Protein AF-A0A9P6EG58-F1 (afdb_monomer)

Secondary structure (DSSP, 8-state):
-----PPPPPSSS-----HHHHHHHHT-HHHHHHHHHHHHHH---S-HHHHHHHHHHHTT-SSPPPP----B-SS-BTTS--TTHHHHHHHHHHIIIII----PPEEEEE--TTSTTSS-EEEE----S-EEHHHHHHHS-HHHHHHHHHHHHHHHHHHTSPPPPP--S-SSBEEEEPTT--TT--TTSGGGEEEE----HHHH-SS--SS-----TTT---SGGGT---S-TTT-----HHHHHHHHHHHHHHHHHHHHHHHH-GGGG-EEEEESS--GGGEEE-TTT--EEEE---TTEEEEEGGGG----HHHHHHHHTT--GGGSTTTTT---SSSS--S---GGGSB-TTS-B--

InterPro domains:
  IPR051678 Aminoglycoside Phosphotransferase Enzymes [PTHR21310] (62-314)

Sequence (360 aa):
MHVENTPGPSIFNQQLFPDRWLEQAQAWHILAEQDILLNQKFHTGANITALAFAASFALTIPQPPTISFLARGGFNQIIRGISRVPQTVATTTFARYVLGIPTPRILAWNADESNPACTPYIIQEFIDSAVDCCKAFCEGNEDERMRILEDLADWHARFLQLPPPISSGFEYGDLEFAPGLLDDANPAKSNCYCIQPIIRPSEACGETYGNGRNCGNGEYLDKEGLHVNDGDAESDALVSLESFKDVAERVRLFSKEAIHTLTNHPVLGLPCLVQEDFAFSNILLDPVTLKIKAFLDLDDVHDLPFVMGINYPEEISIADAQGLPVGSLSIREGDFGRDFPPSAYDDPLRAFDQKGNLRG

pLDDT: mean 76.21, std 19.3, range [28.11, 98.06]

Radius of gyration: 23.34 Å; Cα contacts (8 Å, |Δi|>4): 492; chains: 1; bounding box: 50×61×66 Å

Organism: NCBI:txid179855

Solvent-accessible surface area (backbone atoms only — not comparable to full-atom values): 21162 Å² total; per-residue (Å²): 132,88,77,74,90,68,77,78,71,32,80,85,49,67,60,79,70,58,70,73,52,54,60,56,47,70,70,41,68,76,41,54,57,52,30,52,55,49,37,72,74,65,63,49,73,50,36,49,45,43,46,22,47,51,50,12,58,48,67,73,43,99,56,62,54,88,84,74,90,84,61,65,34,80,85,54,39,83,60,61,69,61,99,45,49,63,35,26,50,30,34,38,44,38,37,31,49,59,66,64,43,53,37,56,53,74,45,41,38,31,68,52,49,86,42,74,24,51,39,31,48,75,44,57,53,80,82,70,86,55,36,53,33,43,59,52,46,45,74,38,55,71,73,54,35,49,50,37,52,53,50,46,51,57,51,50,54,56,37,53,37,71,64,73,78,57,63,49,97,45,88,49,20,32,36,30,62,33,87,86,70,56,68,82,60,62,66,56,39,46,73,51,27,23,41,39,73,70,78,55,68,80,73,71,52,86,67,78,75,89,62,90,72,68,82,54,90,82,77,65,76,65,47,71,86,67,70,54,78,85,82,46,94,86,71,69,70,71,80,43,73,64,58,54,50,52,51,52,51,49,51,53,50,49,53,51,51,51,52,50,46,37,70,77,38,54,75,43,54,37,46,12,47,23,58,73,68,40,43,38,80,36,28,31,17,30,80,85,80,47,41,79,61,28,46,50,77,45,70,53,41,30,37,32,38,37,68,73,43,78,67,66,46,48,64,68,56,52,28,63,76,66,74,44,63,62,72,63,57,52,76,74,70,40,48,78,47,103,49,87,77,60,79,86,84,81,62,79,72,66,49,28,47,102,82,71,45,74,66,129

Structure (mmCIF, N/CA/C/O backbone):
data_AF-A0A9P6EG58-F1
#
_entry.id   AF-A0A9P6EG58-F1
#
loop_
_atom_site.group_PDB
_atom_site.id
_atom_site.type_symbol
_atom_site.label_atom_id
_atom_site.label_alt_id
_atom_site.label_comp_id
_atom_site.label_asym_id
_atom_site.label_entity_id
_atom_site.label_seq_id
_atom_site.pdbx_PDB_ins_code
_atom_site.Cartn_x
_atom_site.Cartn_y
_atom_site.Cartn_z
_atom_site.occupancy
_atom_site.B_iso_or_equiv
_atom_site.auth_seq_id
_atom_site.auth_comp_id
_atom_site.auth_asym_id
_atom_site.auth_atom_id
_atom_site.pdbx_PDB_model_num
ATOM 1 N N . MET A 1 1 ? 20.252 -18.709 -29.869 1.00 35.94 1 MET A N 1
ATOM 2 C CA . MET A 1 1 ? 20.223 -18.679 -28.396 1.00 35.94 1 MET A CA 1
ATOM 3 C C . MET A 1 1 ? 18.951 -19.411 -27.998 1.00 35.94 1 MET A C 1
ATOM 5 O O . MET A 1 1 ? 17.879 -18.931 -28.339 1.00 35.94 1 MET A O 1
ATOM 9 N N . HIS A 1 2 ? 19.054 -20.635 -27.473 1.00 28.11 2 HIS A N 1
ATOM 10 C CA . HIS A 1 2 ? 17.879 -21.344 -26.963 1.00 28.11 2 HIS A CA 1
ATOM 11 C C . HIS A 1 2 ? 17.485 -20.656 -25.657 1.00 28.11 2 HIS A C 1
ATOM 13 O O . HIS A 1 2 ? 18.253 -20.689 -24.702 1.00 28.11 2 HIS A O 1
ATOM 19 N N . VAL A 1 3 ? 16.347 -19.966 -25.658 1.00 35.91 3 VAL A N 1
ATOM 20 C CA . VAL A 1 3 ? 15.744 -19.444 -24.433 1.00 35.91 3 VAL A CA 1
ATOM 21 C C . VAL A 1 3 ? 15.107 -20.655 -23.763 1.00 35.91 3 VAL A C 1
ATOM 23 O O . VAL A 1 3 ? 14.138 -21.208 -24.282 1.00 35.91 3 VAL A O 1
ATOM 26 N N . GLU A 1 4 ? 15.728 -21.160 -22.698 1.00 38.06 4 GLU A N 1
ATOM 27 C CA . GLU A 1 4 ? 15.071 -22.128 -21.823 1.00 38.06 4 GLU A CA 1
ATOM 28 C C . GLU A 1 4 ? 13.763 -21.498 -21.331 1.00 38.06 4 GLU A C 1
ATOM 30 O O . GLU A 1 4 ? 13.746 -20.319 -20.979 1.00 38.06 4 GLU A O 1
ATOM 35 N N . ASN A 1 5 ? 12.665 -22.259 -21.342 1.00 40.28 5 ASN A N 1
ATOM 36 C CA . ASN A 1 5 ? 11.410 -21.846 -20.714 1.00 40.28 5 ASN A CA 1
ATOM 37 C C . ASN A 1 5 ? 11.628 -21.812 -19.196 1.00 40.28 5 ASN A C 1
ATOM 39 O O . ASN A 1 5 ? 11.254 -22.743 -18.485 1.00 40.28 5 ASN A O 1
ATOM 43 N N . THR A 1 6 ? 12.284 -20.767 -18.705 1.00 49.75 6 THR A N 1
ATOM 44 C CA . THR A 1 6 ? 12.308 -20.451 -17.284 1.00 49.75 6 THR A CA 1
ATOM 45 C C . THR A 1 6 ? 10.876 -20.127 -16.866 1.00 49.75 6 THR A C 1
ATOM 47 O O . THR A 1 6 ? 10.244 -19.298 -17.531 1.00 49.75 6 THR A O 1
ATOM 50 N N . PRO A 1 7 ? 10.329 -20.790 -15.829 1.00 54.28 7 PRO A N 1
ATOM 51 C CA . PRO A 1 7 ? 9.036 -20.414 -15.275 1.00 54.28 7 PRO A CA 1
ATOM 52 C C . PRO A 1 7 ? 9.031 -18.914 -14.964 1.00 54.28 7 PRO A C 1
ATOM 54 O O . PRO A 1 7 ? 10.067 -18.339 -14.622 1.00 54.28 7 PRO A O 1
ATOM 57 N N . GLY A 1 8 ? 7.872 -18.281 -15.163 1.00 57.03 8 GLY A N 1
ATOM 58 C CA . GLY A 1 8 ? 7.711 -16.857 -14.891 1.00 57.03 8 GLY A CA 1
ATOM 59 C C . GLY A 1 8 ? 8.094 -16.526 -13.442 1.00 57.03 8 GLY A C 1
ATOM 60 O O . GLY A 1 8 ? 8.039 -17.408 -12.582 1.00 57.03 8 GLY A O 1
ATOM 61 N N . PRO A 1 9 ? 8.498 -15.280 -13.167 1.00 63.28 9 PRO A N 1
ATOM 62 C CA . PRO A 1 9 ? 8.938 -14.888 -11.838 1.00 63.28 9 PRO A CA 1
ATOM 63 C C . PRO A 1 9 ? 7.848 -15.139 -10.793 1.00 63.28 9 PRO A C 1
ATOM 65 O O . PRO A 1 9 ? 6.699 -14.729 -10.974 1.00 63.28 9 PRO A O 1
ATOM 68 N N . SER A 1 10 ? 8.214 -15.795 -9.692 1.00 77.31 10 SER A N 1
ATOM 69 C CA . SER A 1 10 ? 7.327 -15.920 -8.540 1.00 77.31 10 SER A CA 1
ATOM 70 C C . SER A 1 10 ? 7.273 -14.611 -7.761 1.00 77.31 10 SER A C 1
ATOM 72 O O . SER A 1 10 ? 8.288 -13.942 -7.581 1.00 77.31 10 SER A O 1
ATOM 74 N N . ILE A 1 11 ? 6.086 -14.264 -7.267 1.00 80.06 11 ILE A N 1
ATOM 75 C CA . ILE A 1 11 ? 5.886 -13.143 -6.342 1.00 80.06 11 ILE A CA 1
ATOM 76 C C . ILE A 1 11 ? 6.352 -13.478 -4.916 1.00 80.06 11 ILE A C 1
ATOM 78 O O . ILE A 1 11 ? 6.624 -12.567 -4.142 1.00 80.06 11 ILE A O 1
ATOM 82 N N . PHE A 1 12 ? 6.455 -14.764 -4.563 1.00 77.75 12 PHE A N 1
ATOM 83 C CA . PHE A 1 12 ? 6.804 -15.200 -3.205 1.00 77.75 12 PHE A CA 1
ATOM 84 C C . PHE A 1 12 ? 8.306 -15.193 -2.949 1.00 77.75 12 PHE A C 1
ATOM 86 O O . PHE A 1 12 ? 8.735 -15.067 -1.806 1.00 77.75 12 PHE A O 1
ATOM 93 N N . ASN A 1 13 ? 9.100 -15.321 -4.011 1.00 74.19 13 ASN A N 1
ATOM 94 C CA . ASN A 1 13 ? 10.546 -15.365 -3.918 1.00 74.19 13 ASN A CA 1
ATOM 95 C C . ASN A 1 13 ? 11.154 -14.056 -4.406 1.00 74.19 13 ASN A C 1
ATOM 97 O O . ASN A 1 13 ? 10.765 -13.510 -5.440 1.00 74.19 13 ASN A O 1
ATOM 101 N N . GLN A 1 14 ? 12.148 -13.577 -3.659 1.00 77.25 14 GLN A N 1
ATOM 102 C CA . GLN A 1 14 ? 12.964 -12.451 -4.089 1.00 77.25 14 GLN A CA 1
ATOM 103 C C . GLN A 1 14 ? 13.579 -12.767 -5.446 1.00 77.25 14 GLN A C 1
ATOM 105 O O . GLN A 1 14 ? 14.139 -13.849 -5.657 1.00 77.25 14 GLN A O 1
ATOM 110 N N . GLN A 1 15 ? 13.498 -11.816 -6.371 1.00 76.06 15 GLN A N 1
ATOM 111 C CA . GLN A 1 15 ? 14.098 -12.004 -7.681 1.00 76.06 15 GLN A CA 1
ATOM 112 C C . GLN A 1 15 ? 15.606 -11.847 -7.564 1.00 76.06 15 GLN A C 1
ATOM 114 O O . GLN A 1 15 ? 16.150 -10.741 -7.558 1.00 76.06 15 GLN A O 1
ATOM 119 N N . LEU A 1 16 ? 16.283 -12.989 -7.458 1.00 64.75 16 LEU A N 1
ATOM 120 C CA . LEU A 1 16 ? 17.730 -13.061 -7.529 1.00 64.75 16 LEU A CA 1
ATOM 121 C C . LEU A 1 16 ? 18.151 -12.741 -8.957 1.00 64.75 16 LEU A C 1
ATOM 123 O O . LEU A 1 16 ? 17.950 -13.530 -9.879 1.00 64.75 16 LEU A O 1
ATOM 127 N N . PHE A 1 17 ? 18.728 -11.559 -9.123 1.00 67.12 17 PHE A N 1
ATOM 128 C CA . PHE A 1 17 ? 19.369 -11.143 -10.355 1.00 67.12 17 PHE A CA 1
ATOM 129 C C . PHE A 1 17 ? 20.720 -11.858 -10.467 1.00 67.12 17 PHE A C 1
ATOM 131 O O . PHE A 1 17 ? 21.617 -11.547 -9.687 1.00 67.12 17 PHE A O 1
ATOM 138 N N . PRO A 1 18 ? 20.910 -12.821 -11.387 1.00 69.00 18 PRO A N 1
ATOM 139 C CA . PRO A 1 18 ? 22.187 -13.516 -11.482 1.00 69.00 18 PRO A CA 1
ATOM 140 C C . PRO A 1 18 ? 23.279 -12.542 -11.945 1.00 69.00 18 PRO A C 1
ATOM 142 O O . PRO A 1 18 ? 23.049 -11.808 -12.904 1.00 69.00 18 PRO A O 1
ATOM 145 N N . ASP A 1 19 ? 24.482 -12.598 -11.366 1.00 68.31 19 ASP A N 1
ATOM 146 C CA . ASP A 1 19 ? 25.610 -11.704 -11.711 1.00 68.31 19 ASP A CA 1
ATOM 147 C C . ASP A 1 19 ? 25.883 -11.610 -13.222 1.00 68.31 19 ASP A C 1
ATOM 149 O O . ASP A 1 19 ? 26.166 -10.543 -13.762 1.00 68.31 19 ASP A O 1
ATOM 153 N N . ARG A 1 20 ? 25.693 -12.716 -13.953 1.00 71.81 20 ARG A N 1
ATOM 154 C CA . ARG A 1 20 ? 25.816 -12.770 -15.422 1.00 71.81 20 ARG A CA 1
ATOM 155 C C . ARG A 1 20 ? 24.922 -11.769 -16.171 1.00 71.81 20 ARG A C 1
ATOM 157 O O . ARG A 1 20 ? 25.178 -11.466 -17.332 1.00 71.81 20 ARG A O 1
ATOM 164 N N . TRP A 1 21 ? 23.835 -11.300 -15.566 1.00 69.31 21 TRP A N 1
ATOM 165 C CA . TRP A 1 21 ? 22.950 -10.306 -16.173 1.00 69.31 21 TRP A CA 1
ATOM 166 C C . TRP A 1 21 ? 23.464 -8.892 -15.970 1.00 69.31 21 TRP A C 1
ATOM 168 O O . TRP A 1 21 ? 23.256 -8.063 -16.848 1.00 69.31 21 TRP A O 1
ATOM 178 N N . LEU A 1 22 ? 24.209 -8.633 -14.893 1.00 67.38 22 LEU A N 1
ATOM 179 C CA . LEU A 1 22 ? 24.941 -7.382 -14.722 1.00 67.38 22 LEU A CA 1
ATOM 180 C C . LEU A 1 22 ? 25.981 -7.208 -15.836 1.00 67.38 22 LEU A C 1
ATOM 182 O O . LEU A 1 22 ? 26.084 -6.132 -16.417 1.00 67.38 22 LEU A O 1
ATOM 186 N N . GLU A 1 23 ? 26.684 -8.283 -16.203 1.00 75.81 23 GLU A N 1
ATOM 187 C CA . GLU A 1 23 ? 27.631 -8.275 -17.328 1.00 75.81 23 GLU A CA 1
ATOM 188 C C . GLU A 1 23 ? 26.940 -7.947 -18.664 1.00 75.81 23 GLU A C 1
ATOM 190 O O . GLU A 1 23 ? 27.451 -7.164 -19.466 1.00 75.81 23 GLU A O 1
ATOM 195 N N . GLN A 1 24 ? 25.745 -8.503 -18.902 1.00 70.81 24 GLN A N 1
ATOM 196 C CA . GLN A 1 24 ? 24.947 -8.183 -20.092 1.00 70.81 24 GLN A CA 1
ATOM 197 C C . GLN A 1 24 ? 24.426 -6.747 -20.063 1.00 70.81 24 GLN A C 1
ATOM 199 O O . GLN A 1 24 ? 24.422 -6.076 -21.092 1.00 70.81 24 GLN A O 1
ATOM 204 N N . ALA A 1 25 ? 24.023 -6.268 -18.891 1.00 66.94 25 ALA A N 1
ATOM 205 C CA . ALA A 1 25 ? 23.500 -4.931 -18.694 1.00 66.94 25 ALA A CA 1
ATOM 206 C C . ALA A 1 25 ? 24.574 -3.858 -18.935 1.00 66.94 25 ALA A C 1
ATOM 208 O O . ALA A 1 25 ? 24.325 -2.872 -19.626 1.00 66.94 25 ALA A O 1
ATOM 209 N N . GLN A 1 26 ? 25.806 -4.105 -18.482 1.00 69.06 26 GLN A N 1
ATOM 210 C CA . GLN A 1 26 ? 26.967 -3.248 -18.747 1.00 69.06 26 GLN A CA 1
ATOM 211 C C . GLN A 1 26 ? 27.336 -3.170 -20.238 1.00 69.06 26 GLN A C 1
ATOM 213 O O . GLN A 1 26 ? 27.906 -2.171 -20.677 1.00 69.06 26 GLN A O 1
ATOM 218 N N . ALA A 1 27 ? 26.989 -4.182 -21.039 1.00 72.31 27 ALA A N 1
ATOM 219 C CA . ALA A 1 27 ? 27.213 -4.163 -22.484 1.00 72.31 27 ALA A CA 1
ATOM 220 C C . ALA A 1 27 ? 26.213 -3.265 -23.251 1.00 72.31 27 ALA A C 1
ATOM 222 O O . ALA A 1 27 ? 26.405 -3.012 -24.442 1.00 72.31 27 ALA A O 1
ATOM 223 N N . TRP A 1 28 ? 25.149 -2.773 -22.602 1.00 72.19 28 TRP A N 1
ATOM 224 C CA . TRP A 1 28 ? 24.114 -1.940 -23.223 1.00 72.19 28 TRP A CA 1
ATOM 225 C C . TRP A 1 28 ? 24.366 -0.445 -22.982 1.00 72.19 28 TRP A C 1
ATOM 227 O O . TRP A 1 28 ? 23.841 0.162 -22.053 1.00 72.19 28 TRP A O 1
ATOM 237 N N . HIS A 1 29 ? 25.128 0.181 -23.882 1.00 64.38 29 HIS A N 1
ATOM 238 C CA . HIS A 1 29 ? 25.521 1.595 -23.780 1.00 64.38 29 HIS A CA 1
ATOM 239 C C . HIS A 1 29 ? 24.358 2.606 -23.675 1.00 64.38 29 HIS A C 1
ATOM 241 O O . HIS A 1 29 ? 24.533 3.654 -23.064 1.00 64.38 29 HIS A O 1
ATOM 247 N N . ILE A 1 30 ? 23.175 2.309 -24.232 1.00 62.50 30 ILE A N 1
ATOM 248 C CA . ILE A 1 30 ? 22.021 3.235 -24.243 1.00 62.50 30 ILE A CA 1
ATOM 249 C C . ILE A 1 30 ? 21.470 3.485 -22.828 1.00 62.50 30 ILE A C 1
ATOM 251 O O . ILE A 1 30 ? 21.041 4.594 -22.516 1.00 62.50 30 ILE A O 1
ATOM 255 N N . LEU A 1 31 ? 21.499 2.475 -21.956 1.00 62.81 31 LEU A N 1
ATOM 256 C CA . LEU A 1 31 ? 20.967 2.598 -20.595 1.00 62.81 31 LEU A CA 1
ATOM 257 C C . LEU A 1 31 ? 21.941 3.332 -19.665 1.00 62.81 31 LEU A C 1
ATOM 259 O O . LEU A 1 31 ? 21.499 4.031 -18.759 1.00 62.81 31 LEU A O 1
ATOM 263 N N . ALA A 1 32 ? 23.245 3.282 -19.953 1.00 65.12 32 ALA A N 1
ATOM 264 C CA . ALA A 1 32 ? 24.256 4.007 -19.188 1.00 65.12 32 ALA A CA 1
ATOM 265 C C . ALA A 1 32 ? 24.064 5.536 -19.250 1.00 65.12 32 ALA A C 1
ATOM 267 O O . ALA A 1 32 ? 24.270 6.221 -18.252 1.00 65.12 32 ALA A O 1
ATOM 268 N N . GLU A 1 33 ? 23.625 6.088 -20.388 1.00 68.56 33 GLU A N 1
ATOM 269 C CA . GLU A 1 33 ? 23.321 7.525 -20.490 1.00 68.56 33 GLU A CA 1
ATOM 270 C C . GLU A 1 33 ? 22.083 7.915 -19.667 1.00 68.56 33 GLU A C 1
ATOM 272 O O . GLU A 1 33 ? 22.091 8.949 -18.997 1.00 68.56 33 GLU A O 1
ATOM 277 N N . GLN A 1 34 ? 21.037 7.080 -19.664 1.00 67.81 34 GLN A N 1
ATOM 278 C CA . GLN A 1 34 ? 19.848 7.302 -18.830 1.00 67.81 34 GLN A CA 1
ATOM 279 C C . GLN A 1 34 ? 20.177 7.214 -17.339 1.00 67.81 34 GLN A C 1
ATOM 281 O O . GLN A 1 34 ? 19.717 8.050 -16.562 1.00 67.81 34 GLN A O 1
ATOM 286 N N . ASP A 1 35 ? 20.999 6.240 -16.956 1.00 68.38 35 ASP A N 1
ATOM 287 C CA . ASP A 1 35 ? 21.457 6.042 -15.585 1.00 68.38 35 ASP A CA 1
ATOM 288 C C . ASP A 1 35 ? 22.224 7.270 -15.076 1.00 68.38 35 ASP A C 1
ATOM 290 O O . ASP A 1 35 ? 21.925 7.795 -14.005 1.00 68.38 35 ASP A O 1
ATOM 294 N N . ILE A 1 36 ? 23.130 7.816 -15.897 1.00 69.75 36 ILE A N 1
ATOM 295 C CA . ILE A 1 36 ? 23.846 9.062 -15.593 1.00 69.75 36 ILE A CA 1
ATOM 296 C C . ILE A 1 36 ? 22.865 10.224 -15.411 1.00 69.75 36 ILE A C 1
ATOM 298 O O . ILE A 1 36 ? 22.965 10.952 -14.424 1.00 69.75 36 ILE A O 1
ATOM 302 N N . LEU A 1 37 ? 21.912 10.407 -16.328 1.00 68.50 37 LEU A N 1
ATOM 303 C CA . LEU A 1 37 ? 20.965 11.524 -16.269 1.00 68.50 37 LEU A CA 1
ATOM 304 C C . LEU A 1 37 ? 20.057 11.453 -15.037 1.00 68.50 37 LEU A C 1
ATOM 306 O O . LEU A 1 37 ? 19.848 12.466 -14.366 1.00 68.50 37 LEU A O 1
ATOM 310 N N . LEU A 1 38 ? 19.530 10.271 -14.719 1.00 68.31 38 LEU A N 1
ATOM 311 C CA . LEU A 1 38 ? 18.649 10.076 -13.570 1.00 68.31 38 LEU A CA 1
ATOM 312 C C . LEU A 1 38 ? 19.415 10.189 -12.251 1.00 68.31 38 LEU A C 1
ATOM 314 O O . LEU A 1 38 ? 18.960 10.891 -11.348 1.00 68.31 38 LEU A O 1
ATOM 318 N N . ASN A 1 39 ? 20.609 9.601 -12.149 1.00 69.69 39 ASN A N 1
ATOM 319 C CA . ASN A 1 39 ? 21.420 9.714 -10.939 1.00 69.69 39 ASN A CA 1
ATOM 320 C C . ASN A 1 39 ? 21.975 11.123 -10.715 1.00 69.69 39 ASN A C 1
ATOM 322 O O . ASN A 1 39 ? 22.025 11.572 -9.571 1.00 69.69 39 ASN A O 1
ATOM 326 N N . GLN A 1 40 ? 22.334 11.859 -11.769 1.00 70.44 40 GLN A N 1
ATOM 327 C CA . GLN A 1 40 ? 22.728 13.265 -11.636 1.00 70.44 40 GLN A CA 1
ATOM 328 C C . GLN A 1 40 ? 21.566 14.151 -11.193 1.00 70.44 40 GLN A C 1
ATOM 330 O O . GLN A 1 40 ? 21.769 15.082 -10.419 1.00 70.44 40 GLN A O 1
ATOM 335 N N . LYS A 1 41 ? 20.357 13.885 -11.696 1.00 71.00 41 LYS A N 1
ATOM 336 C CA . LYS A 1 41 ? 19.193 14.734 -11.435 1.00 71.00 41 LYS A CA 1
ATOM 337 C C . LYS A 1 41 ? 18.529 14.439 -10.092 1.00 71.00 41 LYS A C 1
ATOM 339 O O . LYS A 1 41 ? 18.032 15.363 -9.453 1.00 71.00 41 LYS A O 1
ATOM 344 N N . PHE A 1 42 ? 18.499 13.174 -9.680 1.00 68.62 42 PHE A N 1
ATOM 345 C CA . PHE A 1 42 ? 17.699 12.727 -8.538 1.00 68.62 42 PHE A CA 1
ATOM 346 C C . PHE A 1 42 ? 18.516 12.075 -7.420 1.00 68.62 42 PHE A C 1
ATOM 348 O O . PHE A 1 42 ? 17.962 11.841 -6.351 1.00 68.62 42 PHE A O 1
ATOM 355 N N . HIS A 1 43 ? 19.818 11.831 -7.625 1.00 71.94 43 HIS A N 1
ATOM 356 C CA . HIS A 1 43 ? 20.711 11.216 -6.636 1.00 71.94 43 HIS A CA 1
ATOM 357 C C . HIS A 1 43 ? 20.171 9.897 -6.064 1.00 71.94 43 HIS A C 1
ATOM 359 O O . HIS A 1 43 ? 20.290 9.643 -4.868 1.00 71.94 43 HIS A O 1
ATOM 365 N N . THR A 1 44 ? 19.571 9.063 -6.919 1.00 70.38 44 THR A N 1
ATOM 366 C CA . THR A 1 44 ? 18.854 7.859 -6.471 1.00 70.38 44 THR A CA 1
ATOM 367 C C . THR A 1 44 ? 19.776 6.819 -5.833 1.00 70.38 44 THR A C 1
ATOM 369 O O . THR A 1 44 ? 19.352 6.058 -4.971 1.00 70.38 44 THR A O 1
ATOM 372 N N . GLY A 1 45 ? 21.047 6.778 -6.252 1.00 79.12 45 GLY A N 1
ATOM 373 C CA . GLY A 1 45 ? 22.010 5.769 -5.805 1.00 79.12 45 GLY A CA 1
ATOM 374 C C . GLY A 1 45 ? 21.757 4.376 -6.387 1.00 79.12 45 GLY A C 1
ATOM 375 O O . GLY A 1 45 ? 22.595 3.497 -6.211 1.00 79.12 45 GLY A O 1
ATOM 376 N N . ALA A 1 46 ? 20.653 4.181 -7.111 1.00 83.88 46 ALA A N 1
ATOM 377 C CA . ALA A 1 46 ? 20.354 2.935 -7.788 1.00 83.88 46 ALA A CA 1
ATOM 378 C C . ALA A 1 46 ? 21.040 2.846 -9.145 1.00 83.88 46 ALA A C 1
ATOM 380 O O . ALA A 1 46 ? 21.201 3.834 -9.864 1.00 83.88 46 ALA A O 1
ATOM 381 N N . ASN A 1 47 ? 21.361 1.617 -9.523 1.00 86.56 47 ASN A N 1
ATOM 382 C CA . ASN A 1 47 ? 21.742 1.270 -10.879 1.00 86.56 47 ASN A CA 1
ATOM 383 C C . ASN A 1 47 ? 20.468 1.110 -11.726 1.00 86.56 47 ASN A C 1
ATOM 385 O O . ASN A 1 47 ? 19.836 0.048 -11.738 1.00 86.56 47 ASN A O 1
ATOM 389 N N . ILE A 1 48 ? 20.077 2.174 -12.437 1.00 85.69 48 ILE A N 1
ATOM 390 C CA . ILE A 1 48 ? 18.845 2.198 -13.243 1.00 85.69 48 ILE A CA 1
ATOM 391 C C . ILE A 1 48 ? 18.901 1.159 -14.360 1.00 85.69 48 ILE A C 1
ATOM 393 O O . ILE A 1 48 ? 17.891 0.545 -14.702 1.00 85.69 48 ILE A O 1
ATOM 397 N N . THR A 1 49 ? 20.092 0.919 -14.905 1.00 85.50 49 THR A N 1
ATOM 398 C CA . THR A 1 49 ? 20.284 -0.091 -15.941 1.00 85.50 49 THR A CA 1
ATOM 399 C C . THR A 1 49 ? 19.882 -1.470 -15.414 1.00 85.50 49 THR A C 1
ATOM 401 O O . THR A 1 49 ? 19.075 -2.151 -16.045 1.00 85.50 49 THR A O 1
ATOM 404 N N . ALA A 1 50 ? 20.350 -1.861 -14.225 1.00 87.06 50 ALA A N 1
ATOM 405 C CA . ALA A 1 50 ? 19.957 -3.123 -13.598 1.00 87.06 50 ALA A CA 1
ATOM 406 C C . ALA A 1 50 ? 18.448 -3.191 -13.295 1.00 87.06 50 ALA A C 1
ATOM 408 O O . ALA A 1 50 ? 17.826 -4.219 -13.569 1.00 87.06 50 ALA A O 1
ATOM 409 N N . LEU A 1 51 ? 17.835 -2.096 -12.824 1.00 87.62 51 LEU A N 1
ATOM 410 C CA . LEU A 1 51 ? 16.380 -2.028 -12.623 1.00 87.62 51 LEU A CA 1
ATOM 411 C C . LEU A 1 51 ? 15.595 -2.230 -13.927 1.00 87.62 51 LEU A C 1
ATOM 413 O O . LEU A 1 51 ? 14.571 -2.911 -13.924 1.00 87.62 51 LEU A O 1
ATOM 417 N N . ALA A 1 52 ? 16.068 -1.691 -15.054 1.00 88.00 52 ALA A N 1
ATOM 418 C CA . ALA A 1 52 ? 15.410 -1.871 -16.348 1.00 88.00 52 ALA A CA 1
ATOM 419 C C . ALA A 1 52 ? 15.442 -3.342 -16.783 1.00 88.00 52 ALA A C 1
ATOM 421 O O . ALA A 1 52 ? 14.444 -3.877 -17.265 1.00 88.00 52 ALA A O 1
ATOM 422 N N . PHE A 1 53 ? 16.557 -4.037 -16.556 1.00 87.06 53 PHE A N 1
ATOM 423 C CA . PHE A 1 53 ? 16.606 -5.481 -16.776 1.00 87.06 53 PHE A CA 1
ATOM 424 C C . PHE A 1 53 ? 15.683 -6.240 -15.818 1.00 87.06 53 PHE A C 1
ATOM 426 O O . PHE A 1 53 ? 15.054 -7.217 -16.224 1.00 87.06 53 PHE A O 1
ATOM 433 N N . ALA A 1 54 ? 15.570 -5.805 -14.560 1.00 87.25 54 ALA A N 1
ATOM 434 C CA . ALA A 1 54 ? 14.647 -6.432 -13.619 1.00 87.25 54 ALA A CA 1
ATOM 435 C C . ALA A 1 54 ? 13.202 -6.298 -14.082 1.00 87.25 54 ALA A C 1
ATOM 437 O O . ALA A 1 54 ? 12.471 -7.287 -14.130 1.00 87.25 54 ALA A O 1
ATOM 438 N N . ALA A 1 55 ? 12.831 -5.111 -14.554 1.00 87.56 55 ALA A N 1
ATOM 439 C CA . ALA A 1 55 ? 11.535 -4.870 -15.157 1.00 87.56 55 ALA A CA 1
ATOM 440 C C . ALA A 1 55 ? 11.311 -5.712 -16.422 1.00 87.56 55 ALA A C 1
ATOM 442 O O . ALA A 1 55 ? 10.231 -6.280 -16.577 1.00 87.56 55 ALA A O 1
ATOM 443 N N . SER A 1 56 ? 12.299 -5.847 -17.317 1.00 86.00 56 SER A N 1
ATOM 444 C CA . SER A 1 56 ? 12.105 -6.660 -18.524 1.00 86.00 56 SER A CA 1
ATOM 445 C C . SER A 1 56 ? 11.889 -8.132 -18.215 1.00 86.00 56 SER A C 1
ATOM 447 O O . SER A 1 56 ? 11.023 -8.760 -18.826 1.00 86.00 56 SER A O 1
ATOM 449 N N . PHE A 1 57 ? 12.616 -8.669 -17.235 1.00 86.38 57 PHE A N 1
ATOM 450 C CA . PHE A 1 57 ? 12.413 -10.036 -16.782 1.00 86.38 57 PHE A CA 1
ATOM 451 C C . PHE A 1 57 ? 11.053 -10.229 -16.117 1.00 86.38 57 PHE A C 1
ATOM 453 O O . PHE A 1 57 ? 10.314 -11.134 -16.505 1.00 86.38 57 PHE A O 1
ATOM 460 N N . ALA A 1 58 ? 10.687 -9.337 -15.193 1.00 86.06 58 ALA A N 1
ATOM 461 C CA . ALA A 1 58 ? 9.387 -9.337 -14.525 1.00 86.06 58 ALA A CA 1
ATOM 462 C C . ALA A 1 58 ? 8.222 -9.335 -15.529 1.00 86.06 58 ALA A C 1
ATOM 464 O O . ALA A 1 58 ? 7.239 -10.057 -15.374 1.00 86.06 58 ALA A O 1
ATOM 465 N N . LEU A 1 59 ? 8.359 -8.549 -16.597 1.00 84.31 59 LEU A N 1
ATOM 466 C CA . LEU A 1 59 ? 7.360 -8.401 -17.653 1.00 84.31 59 LEU A CA 1
ATOM 467 C C . LEU A 1 59 ? 7.471 -9.461 -18.758 1.00 84.31 59 LEU A C 1
ATOM 469 O O . LEU A 1 59 ? 6.625 -9.496 -19.650 1.00 84.31 59 LEU A O 1
ATOM 473 N N . THR A 1 60 ? 8.492 -10.324 -18.719 1.00 87.94 60 THR A N 1
ATOM 474 C CA . THR A 1 60 ? 8.800 -11.296 -19.784 1.00 87.94 60 THR A CA 1
ATOM 475 C C . THR A 1 60 ? 8.913 -10.628 -21.167 1.00 87.94 60 THR A C 1
ATOM 477 O O . THR A 1 60 ? 8.451 -11.155 -22.181 1.00 87.94 60 THR A O 1
ATOM 480 N N . ILE A 1 61 ? 9.523 -9.439 -21.225 1.00 86.31 61 ILE A N 1
ATOM 481 C CA . ILE A 1 61 ? 9.761 -8.703 -22.474 1.00 86.31 61 ILE A CA 1
ATOM 482 C C . ILE A 1 61 ? 11.230 -8.828 -22.906 1.00 86.31 61 ILE A C 1
ATOM 484 O O . ILE A 1 61 ? 12.132 -8.838 -22.071 1.00 86.31 61 ILE A O 1
ATOM 488 N N . PRO A 1 62 ? 11.509 -8.918 -24.219 1.00 85.75 62 PRO A N 1
ATOM 489 C CA . PRO A 1 62 ? 12.852 -9.216 -24.720 1.00 85.75 62 PRO A CA 1
ATOM 490 C C . PRO A 1 62 ? 13.832 -8.042 -24.615 1.00 85.75 62 PRO A C 1
ATOM 492 O O . PRO A 1 62 ? 15.027 -8.228 -24.835 1.00 85.75 62 PRO A O 1
ATOM 495 N N . GLN A 1 63 ? 13.339 -6.831 -24.351 1.00 85.31 63 GLN A N 1
ATOM 496 C CA . GLN A 1 63 ? 14.145 -5.617 -24.285 1.00 85.31 63 GLN A CA 1
ATOM 497 C C . GLN A 1 63 ? 13.864 -4.879 -22.971 1.00 85.31 63 GLN A C 1
ATOM 499 O O . GLN A 1 63 ? 12.696 -4.790 -22.584 1.00 85.31 63 GLN A O 1
ATOM 504 N N . PRO A 1 64 ? 14.902 -4.346 -22.297 1.00 84.75 64 PRO A N 1
ATOM 505 C CA . PRO A 1 64 ? 14.741 -3.430 -21.172 1.00 84.75 64 PRO A CA 1
ATOM 506 C C . PRO A 1 64 ? 13.792 -2.275 -21.525 1.00 84.75 64 PRO A C 1
ATOM 508 O O . PRO A 1 64 ? 13.981 -1.646 -22.571 1.00 84.75 64 PRO A O 1
ATOM 511 N N . PRO A 1 65 ? 12.770 -1.991 -20.698 1.00 85.81 65 PRO A N 1
ATOM 512 C CA . PRO A 1 65 ? 11.931 -0.824 -20.887 1.00 85.81 65 PRO A CA 1
ATOM 513 C C . PRO A 1 65 ? 12.714 0.450 -20.552 1.00 85.81 65 PRO A C 1
ATOM 515 O O . PRO A 1 65 ? 13.684 0.432 -19.793 1.00 85.81 65 PRO A O 1
ATOM 518 N N . THR A 1 66 ? 12.252 1.578 -21.085 1.00 84.56 66 THR A N 1
ATOM 519 C CA . THR A 1 66 ? 12.708 2.892 -20.626 1.00 84.56 66 THR A CA 1
ATOM 520 C C . THR A 1 66 ? 12.196 3.135 -19.211 1.00 84.56 66 THR A C 1
ATOM 522 O O . THR A 1 66 ? 10.997 2.999 -18.964 1.00 84.56 66 THR A O 1
ATOM 525 N N . ILE A 1 67 ? 13.083 3.544 -18.306 1.00 82.62 67 ILE A N 1
ATOM 526 C CA . ILE A 1 67 ? 12.705 3.980 -16.961 1.00 82.62 67 ILE A CA 1
ATOM 527 C C . ILE A 1 67 ? 12.572 5.500 -16.951 1.00 82.62 67 ILE A C 1
ATOM 529 O O . ILE A 1 67 ? 13.487 6.227 -17.339 1.00 82.62 67 ILE A O 1
ATOM 533 N N . SER A 1 68 ? 11.423 5.982 -16.488 1.00 78.62 68 SER A N 1
ATOM 534 C CA . SER A 1 68 ? 11.161 7.399 -16.255 1.00 78.62 68 SER A CA 1
ATOM 535 C C . SER A 1 68 ? 10.907 7.648 -14.776 1.00 78.62 68 SER A C 1
ATOM 537 O O . SER A 1 68 ? 10.135 6.928 -14.147 1.00 78.62 68 SER A O 1
ATOM 539 N N . PHE A 1 69 ? 11.512 8.703 -14.239 1.00 77.00 69 PHE A N 1
ATOM 540 C CA . PHE A 1 69 ? 11.184 9.193 -12.907 1.00 77.00 69 PHE A CA 1
ATOM 541 C C . PHE A 1 69 ? 9.824 9.894 -12.939 1.00 77.00 69 PHE A C 1
ATOM 543 O O . PHE A 1 69 ? 9.652 10.834 -13.716 1.00 77.00 69 PHE A O 1
ATOM 550 N N . LEU A 1 70 ? 8.875 9.433 -12.123 1.00 71.00 70 LEU A N 1
ATOM 551 C CA . LEU A 1 70 ? 7.516 9.978 -12.101 1.00 71.00 70 LEU A CA 1
ATOM 552 C C . LEU A 1 70 ? 7.349 11.060 -11.034 1.00 71.00 70 LEU A C 1
ATOM 554 O O . LEU A 1 70 ? 6.897 12.155 -11.351 1.00 71.00 70 LEU A O 1
ATOM 558 N N . ALA A 1 71 ? 7.739 10.778 -9.791 1.00 67.00 71 ALA A N 1
ATOM 559 C CA . ALA A 1 71 ? 7.572 11.708 -8.682 1.00 67.00 71 ALA A CA 1
ATOM 560 C C . ALA A 1 71 ? 8.498 11.392 -7.504 1.00 67.00 71 ALA A C 1
ATOM 562 O O . ALA A 1 71 ? 9.064 10.301 -7.408 1.00 67.00 71 ALA A O 1
ATOM 563 N N . ARG A 1 72 ? 8.636 12.381 -6.615 1.00 64.31 72 ARG A N 1
ATOM 564 C CA . ARG A 1 72 ? 9.395 12.310 -5.366 1.00 64.31 72 ARG A CA 1
ATOM 565 C C . ARG A 1 72 ? 8.512 12.810 -4.221 1.00 64.31 72 ARG A C 1
ATOM 567 O O . ARG A 1 72 ? 8.261 14.009 -4.163 1.00 64.31 72 ARG A O 1
ATOM 574 N N . GLY A 1 73 ? 8.087 11.918 -3.334 1.00 58.72 73 GLY A N 1
ATOM 575 C CA . GLY A 1 73 ? 7.472 12.278 -2.056 1.00 58.72 73 GLY A CA 1
ATOM 576 C C . GLY A 1 73 ? 8.521 12.550 -0.973 1.00 58.72 73 GLY A C 1
ATOM 577 O O . GLY A 1 73 ? 9.721 12.321 -1.179 1.00 58.72 73 GLY A O 1
ATOM 578 N N . GLY A 1 74 ? 8.069 13.051 0.183 1.00 48.06 74 GLY A N 1
ATOM 579 C CA . GLY A 1 74 ? 8.924 13.321 1.346 1.00 48.06 74 GLY A CA 1
ATOM 580 C C . GLY A 1 74 ? 9.585 12.058 1.908 1.00 48.06 74 GLY A C 1
ATOM 581 O O . GLY A 1 74 ? 10.799 12.046 2.120 1.00 48.06 74 GLY A O 1
ATOM 582 N N . PHE A 1 75 ? 8.804 10.983 2.056 1.00 46.44 75 PHE A N 1
ATOM 583 C CA . PHE A 1 75 ? 9.262 9.682 2.563 1.00 46.44 75 PHE A CA 1
ATOM 584 C C . PHE A 1 75 ? 9.338 8.615 1.462 1.00 46.44 75 PHE A C 1
ATOM 586 O O . PHE A 1 75 ? 10.297 7.845 1.423 1.00 46.44 75 PHE A O 1
ATOM 593 N N . ASN A 1 76 ? 8.444 8.683 0.470 1.00 47.50 76 ASN A N 1
ATOM 594 C CA . ASN A 1 76 ? 8.474 7.826 -0.709 1.00 47.50 76 ASN A CA 1
ATOM 595 C C . ASN A 1 76 ? 9.275 8.445 -1.849 1.00 47.50 76 ASN A C 1
ATOM 597 O O . ASN A 1 76 ? 8.786 9.225 -2.670 1.00 47.50 76 ASN A O 1
ATOM 601 N N . GLN A 1 77 ? 10.542 8.054 -1.939 1.00 49.97 77 GLN A N 1
ATOM 602 C CA . GLN A 1 77 ? 11.238 8.126 -3.214 1.00 49.97 77 GLN A CA 1
ATOM 603 C C . GLN A 1 77 ? 10.886 6.850 -3.962 1.00 49.97 77 GLN A C 1
ATOM 605 O O . GLN A 1 77 ? 11.170 5.755 -3.478 1.00 49.97 77 GLN A O 1
ATOM 610 N N . ILE A 1 78 ? 10.323 6.980 -5.167 1.00 54.59 78 ILE A N 1
ATOM 611 C CA . ILE A 1 78 ? 10.472 5.926 -6.167 1.00 54.59 78 ILE A CA 1
ATOM 612 C C . ILE A 1 78 ? 11.993 5.806 -6.345 1.00 54.59 78 ILE A C 1
ATOM 614 O O . ILE A 1 78 ? 12.594 6.601 -7.069 1.00 54.59 78 ILE A O 1
ATOM 618 N N . ILE A 1 79 ? 12.578 4.857 -5.597 1.00 47.84 79 ILE A N 1
ATOM 619 C CA . ILE A 1 79 ? 13.999 4.612 -5.302 1.00 47.84 79 ILE A CA 1
ATOM 620 C C . ILE A 1 79 ? 14.550 5.299 -4.017 1.00 47.84 79 ILE A C 1
ATOM 622 O O . ILE A 1 79 ? 15.349 6.232 -4.093 1.00 47.84 79 ILE A O 1
ATOM 626 N N . ARG A 1 80 ? 14.202 4.785 -2.821 1.00 32.94 80 ARG A N 1
ATOM 627 C CA . ARG A 1 80 ? 15.140 4.618 -1.681 1.00 32.94 80 ARG A CA 1
ATOM 628 C C . ARG A 1 80 ? 14.674 3.488 -0.746 1.00 32.94 80 ARG A C 1
ATOM 630 O O . ARG A 1 80 ? 13.480 3.316 -0.544 1.00 32.94 80 ARG A O 1
ATOM 637 N N . GLY A 1 81 ? 15.634 2.728 -0.209 1.00 39.53 81 GLY A N 1
ATOM 638 C CA . GLY A 1 81 ? 15.440 1.492 0.556 1.00 39.53 81 GLY A CA 1
ATOM 639 C C . GLY A 1 81 ? 14.582 1.642 1.811 1.00 39.53 81 GLY A C 1
ATOM 640 O O . GLY A 1 81 ? 15.027 2.176 2.825 1.00 39.53 81 GLY A O 1
ATOM 641 N N . ILE A 1 82 ? 13.369 1.107 1.730 1.00 51.66 82 ILE A N 1
ATOM 642 C CA . ILE A 1 82 ? 12.518 0.822 2.879 1.00 51.66 82 ILE A CA 1
ATOM 643 C C . ILE A 1 82 ? 12.976 -0.538 3.413 1.00 51.66 82 ILE A C 1
ATOM 645 O O . ILE A 1 82 ? 13.025 -1.519 2.670 1.00 51.66 82 ILE A O 1
ATOM 649 N N . SER A 1 83 ? 13.289 -0.635 4.705 1.00 60.19 83 SER A N 1
ATOM 650 C CA . SER A 1 83 ? 13.643 -1.902 5.370 1.00 60.19 83 SER A CA 1
ATOM 651 C C . SER A 1 83 ? 12.488 -2.918 5.421 1.00 60.19 83 SER A C 1
ATOM 653 O O . SER A 1 83 ? 12.623 -3.978 6.028 1.00 60.19 83 SER A O 1
ATOM 655 N N . ARG A 1 84 ? 11.358 -2.611 4.775 1.00 81.62 84 ARG A N 1
ATOM 656 C CA . ARG A 1 84 ? 10.097 -3.349 4.833 1.00 81.62 84 ARG A CA 1
ATOM 657 C C . ARG A 1 84 ? 9.627 -3.910 3.496 1.00 81.62 84 ARG A C 1
ATOM 659 O O . ARG A 1 84 ? 8.525 -4.433 3.433 1.00 81.62 84 ARG A O 1
ATOM 666 N N . VAL A 1 85 ? 10.462 -3.899 2.450 1.00 90.00 85 VAL A N 1
ATOM 667 C CA . VAL A 1 85 ? 10.101 -4.445 1.124 1.00 90.00 85 VAL A CA 1
ATOM 668 C C . VAL A 1 85 ? 9.354 -5.798 1.190 1.00 90.00 85 VAL A C 1
ATOM 670 O O . VAL A 1 85 ? 8.308 -5.905 0.549 1.00 90.00 85 VAL A O 1
ATOM 673 N N . PRO A 1 86 ? 9.804 -6.822 1.954 1.00 91.81 86 PRO A N 1
ATOM 674 C CA . PRO A 1 86 ? 9.065 -8.084 2.056 1.00 91.81 86 PRO A CA 1
ATOM 675 C C . PRO A 1 86 ? 7.650 -7.921 2.632 1.00 91.81 86 PRO A C 1
ATOM 677 O O . PRO A 1 86 ? 6.705 -8.498 2.093 1.00 91.81 86 PRO A O 1
ATOM 680 N N . GLN A 1 87 ? 7.503 -7.122 3.693 1.00 92.38 87 GLN A N 1
ATOM 681 C CA . GLN A 1 87 ? 6.225 -6.859 4.354 1.00 92.38 87 GLN A CA 1
ATOM 682 C C . GLN A 1 87 ? 5.295 -6.059 3.438 1.00 92.38 87 GLN A C 1
ATOM 684 O O . GLN A 1 87 ? 4.173 -6.496 3.197 1.00 92.38 87 GLN A O 1
ATOM 689 N N . THR A 1 88 ? 5.769 -4.982 2.806 1.00 93.94 88 THR A N 1
ATOM 690 C CA . THR A 1 88 ? 4.975 -4.192 1.850 1.00 93.94 88 THR A CA 1
ATOM 691 C C . THR A 1 88 ? 4.433 -5.068 0.722 1.00 93.94 88 THR A C 1
ATOM 693 O O . THR A 1 88 ? 3.259 -4.975 0.350 1.00 93.94 88 THR A O 1
ATOM 696 N N . VAL A 1 89 ? 5.267 -5.961 0.176 1.00 95.00 89 VAL A N 1
ATOM 697 C CA . VAL A 1 89 ? 4.852 -6.885 -0.885 1.00 95.00 89 VAL A CA 1
ATOM 698 C C . VAL A 1 89 ? 3.824 -7.886 -0.368 1.00 95.00 89 VAL A C 1
ATOM 700 O O . VAL A 1 89 ? 2.811 -8.106 -1.041 1.00 95.00 89 VAL A O 1
ATOM 703 N N . ALA A 1 90 ? 4.048 -8.484 0.803 1.00 95.56 90 ALA A N 1
ATOM 704 C CA . ALA A 1 90 ? 3.114 -9.429 1.402 1.00 95.56 90 ALA A CA 1
ATOM 705 C C . ALA A 1 90 ? 1.756 -8.769 1.675 1.00 95.56 90 ALA A C 1
ATOM 707 O O . ALA A 1 90 ? 0.736 -9.282 1.211 1.00 95.56 90 ALA A O 1
ATOM 708 N N . THR A 1 91 ? 1.739 -7.599 2.314 1.00 95.88 91 THR A N 1
ATOM 709 C CA . THR A 1 91 ? 0.522 -6.841 2.617 1.00 95.88 91 THR A CA 1
ATOM 710 C C . THR A 1 91 ? -0.217 -6.414 1.354 1.00 95.88 91 THR A C 1
ATOM 712 O O . THR A 1 91 ? -1.411 -6.687 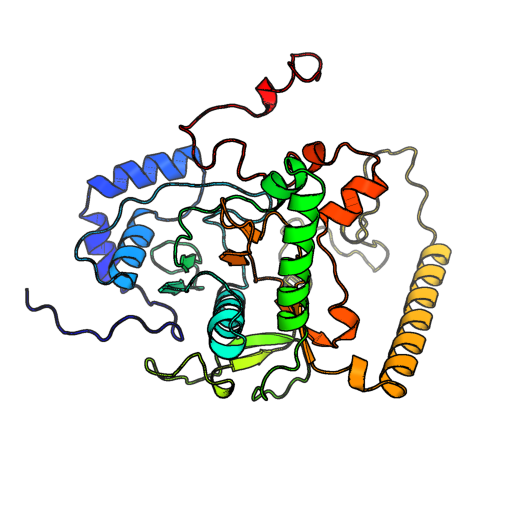1.221 1.00 95.88 91 THR A O 1
ATOM 715 N N . THR A 1 92 ? 0.485 -5.847 0.367 1.00 96.50 92 THR A N 1
ATOM 716 C CA . THR A 1 92 ? -0.114 -5.449 -0.921 1.00 96.50 92 THR A CA 1
ATOM 717 C C . THR A 1 92 ? -0.746 -6.646 -1.634 1.00 96.50 92 THR A C 1
ATOM 719 O O . THR A 1 92 ? -1.858 -6.560 -2.163 1.00 96.50 92 THR A O 1
ATOM 722 N N . THR A 1 93 ? -0.059 -7.792 -1.615 1.00 96.88 93 THR A N 1
ATOM 723 C CA . THR A 1 93 ? -0.533 -9.038 -2.229 1.00 96.88 93 THR A CA 1
ATOM 724 C C . THR A 1 93 ? -1.735 -9.603 -1.466 1.00 96.88 93 THR A C 1
ATOM 726 O O . THR A 1 93 ? -2.713 -10.013 -2.092 1.00 96.88 93 THR A O 1
ATOM 729 N N . PHE A 1 94 ? -1.703 -9.600 -0.132 1.00 96.81 94 PHE A N 1
ATOM 730 C CA . PHE A 1 94 ? -2.806 -10.060 0.712 1.00 96.81 94 PHE A CA 1
ATOM 731 C C . PHE A 1 94 ? -4.058 -9.203 0.505 1.00 96.81 94 PHE A C 1
ATOM 733 O O . PHE A 1 94 ? -5.131 -9.731 0.199 1.00 96.81 94 PHE A O 1
ATOM 740 N N . ALA A 1 95 ? -3.914 -7.877 0.589 1.00 96.88 95 ALA A N 1
ATOM 741 C CA . ALA A 1 95 ? -4.990 -6.922 0.357 1.00 96.88 95 ALA A CA 1
ATOM 742 C C . ALA A 1 95 ? -5.653 -7.170 -1.008 1.00 96.88 95 ALA A C 1
ATOM 744 O O . ALA A 1 95 ? -6.874 -7.322 -1.083 1.00 96.88 95 ALA A O 1
ATOM 745 N N . ARG A 1 96 ? -4.855 -7.343 -2.072 1.00 97.12 96 ARG A N 1
ATOM 746 C CA . ARG A 1 96 ? -5.370 -7.600 -3.424 1.00 97.12 96 ARG A CA 1
ATOM 747 C C . ARG A 1 96 ? -6.064 -8.943 -3.574 1.00 97.12 96 ARG A C 1
ATOM 749 O O . ARG A 1 96 ? -7.190 -9.003 -4.059 1.00 97.12 96 ARG A O 1
ATOM 756 N N . TYR A 1 97 ? -5.384 -10.036 -3.239 1.00 96.94 97 TYR A N 1
ATOM 757 C CA . TYR A 1 97 ? -5.829 -11.373 -3.641 1.00 96.94 97 TYR A CA 1
ATOM 758 C C . TYR A 1 97 ? -6.687 -12.077 -2.590 1.00 96.94 97 TYR A C 1
ATOM 760 O O . TYR A 1 97 ? -7.498 -12.927 -2.958 1.00 96.94 97 TYR A O 1
ATOM 768 N N . VAL A 1 98 ? -6.535 -11.732 -1.310 1.00 96.19 98 VAL A N 1
ATOM 769 C CA . VAL A 1 98 ? -7.324 -12.312 -0.214 1.00 96.19 98 VAL A CA 1
ATOM 770 C C . VAL A 1 98 ? -8.521 -11.424 0.112 1.00 96.19 98 VAL A C 1
ATOM 772 O O . VAL A 1 98 ? -9.647 -11.919 0.189 1.00 96.19 98 VAL A O 1
ATOM 775 N N . LEU A 1 99 ? -8.307 -10.111 0.253 1.00 95.75 99 LEU A N 1
ATOM 776 C CA . LEU A 1 99 ? -9.382 -9.172 0.590 1.00 95.75 99 LEU A CA 1
ATOM 777 C C . LEU A 1 99 ? -10.043 -8.537 -0.639 1.00 95.75 99 LEU A C 1
ATOM 779 O O . LEU A 1 99 ? -11.157 -8.031 -0.529 1.00 95.75 99 LEU A O 1
ATOM 783 N N . GLY A 1 100 ? -9.447 -8.599 -1.829 1.00 96.62 100 GLY A N 1
ATOM 784 C CA . GLY A 1 100 ? -10.024 -7.960 -3.018 1.00 96.62 100 GLY A CA 1
ATOM 785 C C . GLY A 1 100 ? -9.976 -6.430 -2.973 1.00 96.62 100 GLY A C 1
ATOM 786 O O . GLY A 1 100 ? -10.754 -5.787 -3.672 1.00 96.62 100 GLY A O 1
ATOM 787 N N . ILE A 1 101 ? -9.106 -5.858 -2.139 1.00 97.44 101 ILE A N 1
ATOM 788 C CA . ILE A 1 101 ? -8.845 -4.420 -2.073 1.00 97.44 101 ILE A CA 1
ATOM 789 C C . ILE A 1 101 ? -8.042 -4.027 -3.322 1.00 97.44 101 ILE A C 1
ATOM 791 O O . ILE A 1 101 ? -7.096 -4.732 -3.687 1.00 97.44 101 ILE A O 1
ATOM 795 N N . PRO A 1 102 ? -8.396 -2.936 -4.016 1.00 97.62 102 PRO A N 1
ATOM 796 C CA . PRO A 1 102 ? -7.690 -2.529 -5.214 1.00 97.62 102 PRO A CA 1
ATOM 797 C C . PRO A 1 102 ? -6.320 -1.972 -4.825 1.00 97.62 102 PRO A C 1
ATOM 799 O O . PRO A 1 102 ? -6.218 -0.898 -4.251 1.00 97.62 102 PRO A O 1
ATOM 802 N N . THR A 1 103 ? -5.256 -2.693 -5.145 1.00 97.12 103 THR A N 1
ATOM 803 C CA . THR A 1 103 ? -3.862 -2.252 -4.960 1.00 97.12 103 THR A CA 1
ATOM 804 C C . THR A 1 103 ? -3.063 -2.613 -6.209 1.00 97.12 103 THR A C 1
ATOM 806 O O . THR A 1 103 ? -3.471 -3.539 -6.911 1.00 97.12 103 THR A O 1
ATOM 809 N N . PRO A 1 104 ? -1.950 -1.952 -6.554 1.00 95.62 104 PRO A N 1
ATOM 810 C CA . PRO A 1 104 ? -1.136 -2.355 -7.697 1.00 95.62 104 PRO A CA 1
ATOM 811 C C . PRO A 1 104 ? -0.687 -3.818 -7.613 1.00 95.62 104 PRO A C 1
ATOM 813 O O . PRO A 1 104 ? -0.275 -4.308 -6.562 1.00 95.62 104 PRO A O 1
ATOM 816 N N . ARG A 1 105 ? -0.727 -4.547 -8.733 1.00 94.44 105 ARG A N 1
ATOM 817 C CA . ARG A 1 105 ? -0.136 -5.888 -8.771 1.00 94.44 105 ARG A CA 1
ATOM 818 C C . ARG A 1 105 ? 1.386 -5.799 -8.661 1.00 94.44 105 ARG A C 1
ATOM 820 O O . ARG A 1 105 ? 2.022 -5.207 -9.527 1.00 94.44 105 ARG A O 1
ATOM 827 N N . ILE A 1 106 ? 1.975 -6.482 -7.682 1.00 94.25 106 ILE A N 1
ATOM 828 C CA . ILE A 1 106 ? 3.431 -6.656 -7.617 1.00 94.25 106 ILE A CA 1
ATOM 829 C C . ILE A 1 106 ? 3.891 -7.598 -8.737 1.00 94.25 106 ILE A C 1
ATOM 831 O O . ILE A 1 106 ? 3.303 -8.657 -8.965 1.00 94.25 106 ILE A O 1
ATOM 835 N N . LEU A 1 107 ? 4.930 -7.182 -9.456 1.00 90.12 107 LEU A N 1
ATOM 836 C CA . LEU A 1 107 ? 5.526 -7.901 -10.585 1.00 90.12 107 LEU A CA 1
ATOM 837 C C . LEU A 1 107 ? 6.886 -8.496 -10.210 1.00 90.12 107 LEU A C 1
ATOM 839 O O . LEU A 1 107 ? 7.240 -9.584 -10.660 1.00 90.12 107 LEU A O 1
ATOM 843 N N . ALA A 1 108 ? 7.650 -7.766 -9.401 1.00 91.38 108 ALA A N 1
ATOM 844 C CA . ALA A 1 108 ? 8.959 -8.165 -8.916 1.00 91.38 108 ALA A CA 1
ATOM 845 C C . ALA A 1 108 ? 9.329 -7.401 -7.658 1.00 91.38 108 ALA A C 1
ATOM 847 O O . ALA A 1 108 ? 8.841 -6.298 -7.436 1.00 91.38 108 ALA A O 1
ATOM 848 N N . TRP A 1 109 ? 10.242 -7.955 -6.874 1.00 93.50 109 TRP A N 1
ATOM 849 C CA . TRP A 1 109 ? 10.845 -7.253 -5.755 1.00 93.50 109 TRP A CA 1
ATOM 850 C C . TRP A 1 109 ? 12.155 -7.923 -5.345 1.00 93.50 109 TRP A C 1
ATOM 852 O O . TRP A 1 109 ? 12.391 -9.105 -5.627 1.00 93.50 109 TRP A O 1
ATOM 862 N N . ASN A 1 110 ? 13.009 -7.157 -4.678 1.00 91.06 110 ASN A N 1
ATOM 863 C CA . ASN A 1 110 ? 14.229 -7.642 -4.051 1.00 91.06 110 ASN A CA 1
ATOM 864 C C . ASN A 1 110 ? 14.536 -6.754 -2.840 1.00 91.06 110 ASN A C 1
ATOM 866 O O . ASN A 1 110 ? 14.526 -5.531 -2.962 1.00 91.06 110 ASN A O 1
ATOM 870 N N . ALA A 1 111 ? 14.769 -7.363 -1.677 1.00 90.62 111 ALA A N 1
ATOM 871 C CA . ALA A 1 111 ? 15.038 -6.635 -0.437 1.00 90.62 111 ALA A CA 1
ATOM 872 C C . ALA A 1 111 ? 16.536 -6.545 -0.092 1.00 90.62 111 ALA A C 1
ATOM 874 O O . ALA A 1 111 ? 16.905 -5.843 0.844 1.00 90.62 111 ALA A O 1
ATOM 875 N N . ASP A 1 112 ? 17.397 -7.259 -0.817 1.00 87.88 112 ASP A N 1
ATOM 876 C CA . ASP A 1 112 ? 18.835 -7.328 -0.568 1.00 87.88 112 ASP A CA 1
ATOM 877 C C . ASP A 1 112 ? 19.550 -6.145 -1.223 1.00 87.88 112 ASP A C 1
ATOM 879 O O . ASP A 1 112 ? 19.563 -6.025 -2.443 1.00 87.88 112 ASP A O 1
ATOM 883 N N . GLU A 1 113 ? 20.192 -5.277 -0.444 1.00 86.44 113 GLU A N 1
ATOM 884 C CA . GLU A 1 113 ? 20.936 -4.125 -0.975 1.00 86.44 113 GLU A CA 1
ATOM 885 C C . GLU A 1 113 ? 22.113 -4.520 -1.882 1.00 86.44 113 GLU A C 1
ATOM 887 O O . GLU A 1 113 ? 22.548 -3.722 -2.713 1.00 86.44 113 GLU A O 1
ATOM 892 N N . SER A 1 114 ? 22.619 -5.751 -1.752 1.00 87.00 114 SER A N 1
ATOM 893 C CA . SER A 1 114 ? 23.707 -6.280 -2.579 1.00 87.00 114 SER A CA 1
ATOM 894 C C . SER A 1 114 ? 23.263 -6.701 -3.982 1.00 87.00 114 SER A C 1
ATOM 896 O O . SER A 1 114 ? 24.105 -7.045 -4.815 1.00 87.00 114 SER A O 1
ATOM 898 N N . ASN A 1 115 ? 21.959 -6.651 -4.278 1.00 87.69 115 ASN A N 1
ATOM 899 C CA . ASN A 1 115 ? 21.459 -6.959 -5.610 1.00 87.69 115 ASN A CA 1
ATOM 900 C C . ASN A 1 115 ? 22.029 -5.980 -6.668 1.00 87.69 115 ASN A C 1
ATOM 902 O O . ASN A 1 115 ? 22.440 -4.870 -6.329 1.00 87.69 115 ASN A O 1
ATOM 906 N N . PRO A 1 116 ? 22.026 -6.321 -7.972 1.00 88.69 116 PRO A N 1
ATOM 907 C CA . PRO A 1 116 ? 22.641 -5.471 -8.997 1.00 88.69 116 PRO A CA 1
ATOM 908 C C . PRO A 1 116 ? 22.049 -4.067 -9.195 1.00 88.69 116 PRO A C 1
ATOM 910 O O . PRO A 1 116 ? 22.718 -3.224 -9.794 1.00 88.69 116 PRO A O 1
ATOM 913 N N . ALA A 1 117 ? 20.831 -3.795 -8.708 1.00 87.19 117 ALA A N 1
ATOM 914 C CA . ALA A 1 117 ? 20.272 -2.442 -8.624 1.00 87.19 117 ALA A CA 1
ATOM 915 C C . ALA A 1 117 ? 20.942 -1.589 -7.532 1.00 87.19 117 ALA A C 1
ATOM 917 O O . ALA A 1 117 ? 20.739 -0.377 -7.503 1.00 87.19 117 ALA A O 1
ATOM 918 N N . CYS A 1 118 ? 21.735 -2.215 -6.658 1.00 86.75 118 CYS A N 1
ATOM 919 C CA . CYS A 1 118 ? 22.413 -1.633 -5.500 1.00 86.75 118 CYS A CA 1
ATOM 920 C C . CYS A 1 118 ? 21.454 -0.963 -4.504 1.00 86.75 118 CYS A C 1
ATOM 922 O O . CYS A 1 118 ? 21.838 -0.059 -3.764 1.00 86.75 118 CYS A O 1
ATOM 924 N N . THR A 1 119 ? 20.183 -1.368 -4.525 1.00 86.50 119 THR A N 1
ATOM 925 C CA . THR A 1 119 ? 19.144 -0.873 -3.627 1.00 86.50 119 THR A CA 1
ATOM 926 C C . THR A 1 119 ? 17.962 -1.847 -3.593 1.00 86.50 119 THR A C 1
ATOM 928 O O . THR A 1 119 ? 17.681 -2.480 -4.620 1.00 86.50 119 THR A O 1
ATOM 931 N N . PRO A 1 120 ? 17.247 -1.976 -2.462 1.00 89.12 120 PRO A N 1
ATOM 932 C CA . PRO A 1 120 ? 15.979 -2.692 -2.408 1.00 89.12 120 PRO A CA 1
ATOM 933 C C . PRO A 1 120 ? 14.956 -2.072 -3.364 1.00 89.12 120 PRO A C 1
ATOM 935 O O . PRO A 1 120 ? 14.913 -0.852 -3.535 1.00 89.12 120 PRO A O 1
ATOM 938 N N . TYR A 1 121 ? 14.114 -2.894 -3.982 1.00 89.38 121 TYR A N 1
ATOM 939 C CA . TYR A 1 121 ? 13.107 -2.414 -4.924 1.00 89.38 121 TYR A CA 1
ATOM 940 C C . TYR A 1 121 ? 11.832 -3.250 -4.916 1.00 89.38 121 TYR A C 1
ATOM 942 O O . TYR A 1 121 ? 11.835 -4.447 -4.623 1.00 89.38 121 TYR A O 1
ATOM 950 N N . ILE A 1 122 ? 10.752 -2.602 -5.349 1.00 92.25 122 ILE A N 1
ATOM 951 C CA . ILE A 1 122 ? 9.480 -3.208 -5.731 1.00 92.25 122 ILE A CA 1
ATOM 952 C C . ILE A 1 122 ? 9.158 -2.700 -7.139 1.00 92.25 122 ILE A C 1
ATOM 954 O O . ILE A 1 122 ? 9.181 -1.499 -7.399 1.00 92.25 122 ILE A O 1
ATOM 958 N N . ILE A 1 123 ? 8.870 -3.613 -8.062 1.00 91.06 123 ILE A N 1
ATOM 959 C CA . ILE A 1 123 ? 8.310 -3.309 -9.379 1.00 91.06 123 ILE A CA 1
ATOM 960 C C . ILE A 1 123 ? 6.858 -3.762 -9.348 1.00 91.06 123 ILE A C 1
ATOM 962 O O . ILE A 1 123 ? 6.559 -4.929 -9.085 1.00 91.06 123 ILE A O 1
ATOM 966 N N . GLN A 1 124 ? 5.955 -2.847 -9.663 1.00 92.94 124 GLN A N 1
ATOM 967 C CA . GLN A 1 124 ? 4.520 -3.080 -9.611 1.00 92.94 124 GLN A CA 1
ATOM 968 C C . GLN A 1 124 ? 3.814 -2.531 -10.848 1.00 92.94 124 GLN A C 1
ATOM 970 O O . GLN A 1 124 ? 4.394 -1.817 -11.665 1.00 92.94 124 GLN A O 1
ATOM 975 N N . GLU A 1 125 ? 2.551 -2.909 -10.991 1.00 93.00 125 GLU A N 1
ATOM 976 C CA . GLU A 1 125 ? 1.632 -2.394 -11.993 1.00 93.00 125 GLU A CA 1
ATOM 977 C C . GLU A 1 125 ? 1.524 -0.871 -11.906 1.00 93.00 125 GLU A C 1
ATOM 979 O O . GLU A 1 125 ? 1.323 -0.299 -10.835 1.00 93.00 125 GLU A O 1
ATOM 984 N N . PHE A 1 126 ? 1.631 -0.214 -13.056 1.00 89.75 126 PHE A N 1
ATOM 985 C CA . PHE A 1 126 ? 1.333 1.203 -13.164 1.00 89.75 126 PHE A CA 1
ATOM 986 C C . PHE A 1 126 ? -0.174 1.385 -13.368 1.00 89.75 126 PHE A C 1
ATOM 988 O O . PHE A 1 126 ? -0.734 0.853 -14.328 1.00 89.75 126 PHE A O 1
ATOM 995 N N . ILE A 1 127 ? -0.821 2.128 -12.470 1.00 91.19 127 ILE A N 1
ATOM 996 C CA . ILE A 1 127 ? -2.255 2.418 -12.552 1.00 91.19 127 ILE A CA 1
ATOM 997 C C . ILE A 1 127 ? -2.451 3.607 -13.491 1.00 91.19 127 ILE A C 1
ATOM 999 O O . ILE A 1 127 ? -2.216 4.758 -13.129 1.00 91.19 127 ILE A O 1
ATOM 1003 N N . ASP A 1 128 ? -2.852 3.316 -14.725 1.00 89.25 128 ASP A N 1
ATOM 1004 C CA . ASP A 1 128 ? -3.117 4.332 -15.735 1.00 89.25 128 ASP A CA 1
ATOM 1005 C C . ASP A 1 128 ? -4.453 5.053 -15.502 1.00 89.25 128 ASP A C 1
ATOM 1007 O O . ASP A 1 128 ? -5.299 4.606 -14.724 1.00 89.25 128 ASP A O 1
ATOM 1011 N N . SER A 1 129 ? -4.666 6.170 -16.208 1.00 91.19 129 SER A N 1
ATOM 1012 C CA . SER A 1 129 ? -5.955 6.882 -16.252 1.00 91.19 129 SER A CA 1
ATOM 1013 C C . SER A 1 129 ? -6.573 7.081 -14.862 1.00 91.19 129 SER A C 1
ATOM 1015 O O . SER A 1 129 ? -7.717 6.685 -14.624 1.00 91.19 129 SER A O 1
ATOM 1017 N N . ALA A 1 130 ? -5.783 7.593 -13.924 1.00 93.94 130 ALA A N 1
ATOM 1018 C CA . ALA A 1 130 ? -6.194 7.844 -12.554 1.00 93.94 130 ALA A CA 1
ATOM 1019 C C . ALA A 1 130 ? -5.820 9.269 -12.142 1.00 93.94 130 ALA A C 1
ATOM 1021 O O . ALA A 1 130 ? -4.929 9.880 -12.738 1.00 93.94 130 ALA A O 1
ATOM 1022 N N . VAL A 1 131 ? -6.520 9.793 -11.144 1.00 92.56 131 VAL A N 1
ATOM 1023 C CA . VAL A 1 131 ? -6.226 11.084 -10.517 1.00 92.56 131 VAL A CA 1
ATOM 1024 C C . VAL A 1 131 ? -5.949 10.882 -9.038 1.00 92.56 131 VAL A C 1
ATOM 1026 O O . VAL A 1 131 ? -6.507 9.980 -8.417 1.00 92.56 131 VAL A O 1
ATOM 1029 N N . ASP A 1 132 ? -5.084 11.726 -8.496 1.00 89.44 132 ASP A N 1
ATOM 1030 C CA . ASP A 1 132 ? -4.805 11.789 -7.067 1.00 89.44 132 ASP A CA 1
ATOM 1031 C C . ASP A 1 132 ? -6.085 12.134 -6.278 1.00 89.44 132 ASP A C 1
ATOM 1033 O O . ASP A 1 132 ? -6.829 13.055 -6.650 1.00 89.44 132 ASP A O 1
ATOM 1037 N N . CYS A 1 133 ? -6.372 11.368 -5.220 1.00 92.12 133 CYS A N 1
ATOM 1038 C CA . CYS A 1 133 ? -7.577 11.552 -4.413 1.00 92.12 133 CYS A CA 1
ATOM 1039 C C . CYS A 1 133 ? -7.550 12.876 -3.652 1.00 92.12 133 CYS A C 1
ATOM 1041 O O . CYS A 1 133 ? -8.590 13.527 -3.557 1.00 92.12 133 CYS A O 1
ATOM 1043 N N . CYS A 1 134 ? -6.387 13.314 -3.162 1.00 88.25 134 CYS A N 1
ATOM 1044 C CA . CYS A 1 134 ? -6.264 14.574 -2.436 1.00 88.25 134 CYS A CA 1
ATOM 1045 C C . CYS A 1 134 ? -6.654 15.738 -3.350 1.00 88.25 134 CYS A C 1
ATOM 1047 O O . CYS A 1 134 ? -7.544 16.523 -3.015 1.00 88.25 134 CYS A O 1
ATOM 1049 N N . LYS A 1 135 ? -6.101 15.788 -4.564 1.00 85.56 135 LYS A N 1
ATOM 1050 C CA . LYS A 1 135 ? -6.451 16.781 -5.584 1.00 85.56 135 LYS A CA 1
ATOM 1051 C C . LYS A 1 135 ? -7.936 16.743 -5.938 1.00 85.56 135 LYS A C 1
ATOM 1053 O O . LYS A 1 135 ? -8.599 17.779 -5.884 1.00 85.56 135 LYS A O 1
ATOM 1058 N N . ALA A 1 136 ? -8.470 15.569 -6.276 1.00 91.38 136 ALA A N 1
ATOM 1059 C CA . ALA A 1 136 ? -9.874 15.419 -6.658 1.00 91.38 136 ALA A CA 1
ATOM 1060 C C . ALA A 1 136 ? -10.830 15.827 -5.525 1.00 91.38 136 ALA A C 1
ATOM 1062 O O . ALA A 1 136 ? -11.833 16.494 -5.771 1.00 91.38 136 ALA A O 1
ATOM 1063 N N . PHE A 1 137 ? -10.501 15.483 -4.280 1.00 90.94 137 PHE A N 1
ATOM 1064 C CA . PHE A 1 137 ? -11.268 15.880 -3.107 1.00 90.94 137 PHE A CA 1
ATOM 1065 C C . PHE A 1 137 ? -11.190 17.395 -2.869 1.00 90.94 137 PHE A C 1
ATOM 1067 O O . PHE A 1 137 ? -12.214 18.045 -2.650 1.00 90.94 137 PHE A O 1
ATOM 1074 N N . CYS A 1 138 ? -9.998 17.989 -2.962 1.00 85.81 138 CYS A N 1
ATOM 1075 C CA . CYS A 1 138 ? -9.789 19.424 -2.775 1.00 85.81 138 CYS A CA 1
ATOM 1076 C C . CYS A 1 138 ? -10.526 20.266 -3.827 1.00 85.81 138 CYS A C 1
ATOM 1078 O O . CYS A 1 138 ? -11.188 21.247 -3.477 1.00 85.81 138 CYS A O 1
ATOM 1080 N N . GLU A 1 139 ? -10.414 19.891 -5.101 1.00 87.44 139 GLU A N 1
ATOM 1081 C CA . GLU A 1 139 ? -10.979 20.624 -6.242 1.00 87.44 139 GLU A CA 1
ATOM 1082 C C . GLU A 1 139 ? -12.466 20.311 -6.477 1.00 87.44 139 GLU A C 1
ATOM 1084 O O . GLU A 1 139 ? -13.176 21.125 -7.072 1.00 87.44 139 GLU A O 1
ATOM 1089 N N . GLY A 1 140 ? -12.942 19.161 -5.992 1.00 90.44 140 GLY A N 1
ATOM 1090 C CA . GLY A 1 140 ? -14.311 18.696 -6.176 1.00 90.44 140 GLY A CA 1
ATOM 1091 C C . GLY A 1 140 ? -15.357 19.506 -5.407 1.00 90.44 140 GLY A C 1
ATOM 1092 O O . GLY A 1 140 ? -15.091 20.104 -4.359 1.00 90.44 140 GLY A O 1
ATOM 1093 N N . ASN A 1 141 ? -16.583 19.504 -5.926 1.00 92.88 141 ASN A N 1
ATOM 1094 C CA . ASN A 1 141 ? -17.755 20.031 -5.227 1.00 92.88 141 ASN A CA 1
ATOM 1095 C C . ASN A 1 141 ? -18.245 19.072 -4.119 1.00 92.88 141 ASN A C 1
ATOM 1097 O O . ASN A 1 141 ? -17.706 17.984 -3.929 1.00 92.88 141 ASN A O 1
ATOM 1101 N N . GLU A 1 142 ? -19.269 19.474 -3.362 1.00 91.81 142 GLU A N 1
ATOM 1102 C CA . GLU A 1 142 ? -19.793 18.683 -2.238 1.00 91.81 142 GLU A CA 1
ATOM 1103 C C . GLU A 1 142 ? -20.283 17.288 -2.664 1.00 91.81 142 GLU A C 1
ATOM 1105 O O . GLU A 1 142 ? -19.916 16.302 -2.029 1.00 91.81 142 GLU A O 1
ATOM 1110 N N . ASP A 1 143 ? -21.012 17.176 -3.779 1.00 96.12 143 ASP A N 1
ATOM 1111 C CA . ASP A 1 143 ? -21.501 15.888 -4.294 1.00 96.12 143 ASP A CA 1
ATOM 1112 C C . ASP A 1 143 ? -20.349 14.973 -4.752 1.00 96.12 143 ASP A C 1
ATOM 1114 O O . ASP A 1 143 ? -20.428 13.747 -4.668 1.00 96.12 143 ASP A O 1
ATOM 1118 N N . GLU A 1 144 ? -19.266 15.544 -5.279 1.00 96.12 144 GLU A N 1
ATOM 1119 C CA . GLU A 1 144 ? -18.049 14.809 -5.649 1.00 96.12 144 GLU A CA 1
ATOM 1120 C C . GLU A 1 144 ? -17.303 14.300 -4.417 1.00 96.12 144 GLU A C 1
ATOM 1122 O O . GLU A 1 144 ? -16.987 13.113 -4.346 1.00 96.12 144 GLU A O 1
ATOM 1127 N N . ARG A 1 145 ? -17.096 15.163 -3.418 1.00 93.88 145 ARG A N 1
ATOM 1128 C CA . ARG A 1 145 ? -16.463 14.795 -2.144 1.00 93.88 145 ARG A CA 1
ATOM 1129 C C . ARG A 1 145 ? -17.250 13.717 -1.415 1.00 93.88 145 ARG A C 1
ATOM 1131 O O . ARG A 1 145 ? -16.655 12.757 -0.937 1.00 93.88 145 ARG A O 1
ATOM 1138 N N . MET A 1 146 ? -18.576 13.838 -1.372 1.00 93.88 146 MET A N 1
ATOM 1139 C CA . MET A 1 146 ? -19.435 12.831 -0.753 1.00 93.88 146 MET A CA 1
ATOM 1140 C C . MET A 1 146 ? -19.310 11.474 -1.445 1.00 93.88 146 MET A C 1
ATOM 1142 O O . MET A 1 146 ? -19.153 10.472 -0.758 1.00 93.88 146 MET A O 1
ATOM 1146 N N . ARG A 1 147 ? -19.277 11.429 -2.784 1.00 97.12 147 ARG A N 1
ATOM 1147 C CA . ARG A 1 147 ? -19.057 10.171 -3.521 1.00 97.12 147 ARG A CA 1
ATOM 1148 C C . ARG A 1 147 ? -17.707 9.526 -3.208 1.00 97.12 147 ARG A C 1
ATOM 1150 O O . ARG A 1 147 ? -17.645 8.307 -3.079 1.00 97.12 147 ARG A O 1
ATOM 1157 N N . ILE A 1 148 ? -16.648 10.329 -3.080 1.00 96.06 148 ILE A N 1
ATOM 1158 C CA . ILE A 1 148 ? -15.317 9.840 -2.690 1.00 96.06 148 ILE A CA 1
ATOM 1159 C C . ILE A 1 148 ? -15.370 9.241 -1.279 1.00 96.06 148 ILE A C 1
ATOM 1161 O O . ILE A 1 148 ? -14.897 8.128 -1.074 1.00 96.06 148 ILE A O 1
ATOM 1165 N N . LEU A 1 149 ? -15.976 9.947 -0.317 1.00 95.12 149 LEU A N 1
ATOM 1166 C CA . LEU A 1 149 ? -16.081 9.480 1.070 1.00 95.12 149 LEU A CA 1
ATOM 1167 C C . LEU A 1 149 ? -16.946 8.224 1.208 1.00 95.12 149 LEU A C 1
ATOM 1169 O O . LEU A 1 149 ? -16.621 7.360 2.016 1.00 95.12 149 LEU A O 1
ATOM 1173 N N . GLU A 1 150 ? -18.023 8.107 0.431 1.00 95.81 150 GLU A N 1
ATOM 1174 C CA . GLU A 1 150 ? -18.866 6.908 0.400 1.00 95.81 150 GLU A CA 1
ATOM 1175 C C . GLU A 1 150 ? -18.083 5.687 -0.104 1.00 95.81 150 GLU A C 1
ATOM 1177 O O . GLU A 1 150 ? -18.054 4.661 0.576 1.00 95.81 150 GLU A O 1
ATOM 1182 N N . ASP A 1 151 ? -17.394 5.802 -1.246 1.00 97.44 151 ASP A N 1
ATOM 1183 C CA . ASP A 1 151 ? -16.585 4.700 -1.793 1.00 97.44 151 ASP A CA 1
ATOM 1184 C C . ASP A 1 151 ? -15.416 4.355 -0.852 1.00 97.44 151 ASP A C 1
ATOM 1186 O O . ASP A 1 151 ? -15.112 3.186 -0.618 1.00 97.44 151 ASP A O 1
ATOM 1190 N N . LEU A 1 152 ? -14.797 5.365 -0.235 1.00 95.50 152 LEU A N 1
ATOM 1191 C CA . LEU A 1 152 ? -13.735 5.168 0.745 1.00 95.50 152 LEU A CA 1
ATOM 1192 C C . LEU A 1 152 ? -14.221 4.447 2.003 1.00 95.50 152 LEU A C 1
ATOM 1194 O O . LEU A 1 152 ? -13.514 3.576 2.508 1.00 95.50 152 LEU A O 1
ATOM 1198 N N . ALA A 1 153 ? -15.412 4.777 2.503 1.00 94.25 153 ALA A N 1
ATOM 1199 C CA . ALA A 1 153 ? -15.995 4.110 3.661 1.00 94.25 153 ALA A CA 1
ATOM 1200 C C . ALA A 1 153 ? -16.228 2.616 3.388 1.00 94.25 153 ALA A C 1
ATOM 1202 O O . ALA A 1 153 ? -15.942 1.787 4.256 1.00 94.25 153 ALA A O 1
ATOM 1203 N N . ASP A 1 154 ? -16.672 2.262 2.178 1.00 96.06 154 ASP A N 1
ATOM 1204 C CA . ASP A 1 154 ? -16.842 0.866 1.761 1.00 96.06 154 ASP A CA 1
ATOM 1205 C C . ASP A 1 154 ? -15.504 0.105 1.764 1.00 96.06 154 ASP A C 1
ATOM 1207 O O . ASP A 1 154 ? -15.418 -1.020 2.274 1.00 96.06 154 ASP A O 1
ATOM 1211 N N . TRP A 1 155 ? -14.433 0.715 1.247 1.00 96.44 155 TRP A N 1
ATOM 1212 C CA . TRP A 1 155 ? -13.103 0.097 1.250 1.00 96.44 155 TRP A CA 1
ATOM 1213 C C . TRP A 1 155 ? -12.461 0.052 2.632 1.00 96.44 155 TRP A C 1
ATOM 1215 O O . TRP A 1 155 ? -11.849 -0.955 2.983 1.00 96.44 155 TRP A O 1
ATOM 1225 N N . HIS A 1 156 ? -12.644 1.080 3.453 1.00 94.31 156 HIS A N 1
ATOM 1226 C CA . HIS A 1 156 ? -12.176 1.073 4.833 1.00 94.31 156 HIS A CA 1
ATOM 1227 C C . HIS A 1 156 ? -12.867 -0.044 5.628 1.00 94.31 156 HIS A C 1
ATOM 1229 O O . HIS A 1 156 ? -12.208 -0.853 6.278 1.00 94.31 156 HIS A O 1
ATOM 1235 N N . ALA A 1 157 ? -14.182 -0.214 5.460 1.00 94.25 157 ALA A N 1
ATOM 1236 C CA . ALA A 1 157 ? -14.896 -1.359 6.016 1.00 94.25 157 ALA A CA 1
ATOM 1237 C C . ALA A 1 157 ? -14.359 -2.706 5.498 1.00 94.25 157 ALA A C 1
ATOM 1239 O O . ALA A 1 157 ? -14.507 -3.721 6.176 1.00 94.25 157 ALA A O 1
ATOM 1240 N N . ARG A 1 158 ? -13.741 -2.753 4.310 1.00 95.50 158 ARG A N 1
ATOM 1241 C CA . ARG A 1 158 ? -13.086 -3.954 3.772 1.00 95.50 158 ARG A CA 1
ATOM 1242 C C . ARG A 1 158 ? -11.724 -4.232 4.409 1.00 95.50 158 ARG A C 1
ATOM 1244 O O . ARG A 1 158 ? -11.446 -5.402 4.659 1.00 95.50 158 ARG A O 1
ATOM 1251 N N . PHE A 1 159 ? -10.926 -3.208 4.711 1.00 94.75 159 PHE A N 1
ATOM 1252 C CA . PHE A 1 159 ? -9.705 -3.338 5.521 1.00 94.75 159 PHE A CA 1
ATOM 1253 C C . PHE A 1 159 ? -10.017 -3.870 6.927 1.00 94.75 159 PHE A C 1
ATOM 1255 O O . PHE A 1 159 ? -9.368 -4.799 7.408 1.00 94.75 159 PHE A O 1
ATOM 1262 N N . LEU A 1 160 ? -11.093 -3.358 7.531 1.00 94.19 160 LEU A N 1
ATOM 1263 C CA . LEU A 1 160 ? -11.524 -3.715 8.884 1.00 94.19 160 LEU A CA 1
ATOM 1264 C C . LEU A 1 160 ? -12.271 -5.053 8.997 1.00 94.19 160 LEU A C 1
ATOM 1266 O O . LEU A 1 160 ? -12.696 -5.445 10.087 1.00 94.19 160 LEU A O 1
ATOM 1270 N N . GLN A 1 161 ? -12.476 -5.764 7.889 1.00 93.62 161 GLN A N 1
ATOM 1271 C CA . GLN A 1 161 ? -13.079 -7.091 7.941 1.00 93.62 161 GLN A CA 1
ATOM 1272 C C . GLN A 1 161 ? -12.116 -8.101 8.556 1.00 93.62 161 GLN A C 1
ATOM 1274 O O . GLN A 1 161 ? -10.925 -8.101 8.259 1.00 93.62 161 GLN A O 1
ATOM 1279 N N . LEU A 1 162 ? -12.674 -9.013 9.358 1.00 91.62 162 LEU A N 1
ATOM 1280 C CA . LEU A 1 162 ? -11.927 -10.130 9.926 1.00 91.62 162 LEU A CA 1
ATOM 1281 C C . LEU A 1 162 ? -11.257 -10.924 8.786 1.00 91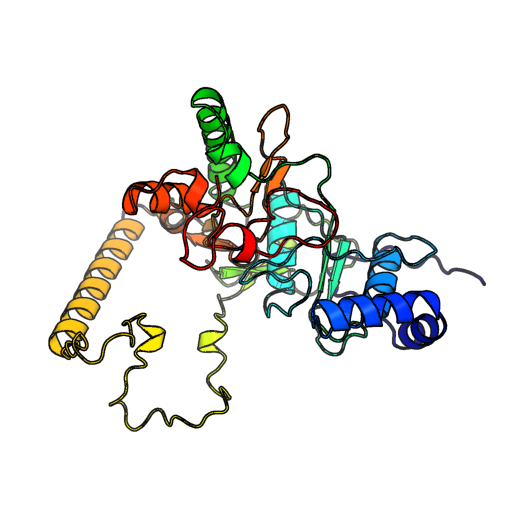.62 162 LEU A C 1
ATOM 1283 O O . LEU A 1 162 ? -11.976 -11.496 7.952 1.00 91.62 162 LEU A O 1
ATOM 1287 N N . PRO A 1 163 ? -9.915 -10.980 8.730 1.00 88.75 163 PRO A N 1
ATOM 1288 C CA . PRO A 1 163 ? -9.228 -11.700 7.680 1.00 88.75 163 PRO A CA 1
ATOM 1289 C C . PRO A 1 163 ? -9.478 -13.207 7.829 1.00 88.75 163 PRO A C 1
ATOM 1291 O O . PRO A 1 163 ? -9.750 -13.707 8.928 1.00 88.75 163 PRO A O 1
ATOM 1294 N N . PRO A 1 164 ? -9.393 -13.983 6.734 1.00 90.38 164 PRO A N 1
ATOM 1295 C CA . PRO A 1 164 ? -9.376 -15.435 6.841 1.00 90.38 164 PRO A CA 1
ATOM 1296 C C . PRO A 1 164 ? -8.221 -15.887 7.748 1.00 90.38 164 PRO A C 1
ATOM 1298 O O . PRO A 1 164 ? -7.186 -15.224 7.756 1.00 90.38 164 PRO A O 1
ATOM 1301 N N . PRO A 1 165 ? -8.336 -17.030 8.452 1.00 88.25 165 PRO A N 1
ATOM 1302 C CA . PRO A 1 165 ? -7.298 -17.480 9.372 1.00 88.25 165 PRO A CA 1
ATOM 1303 C C . PRO A 1 165 ? -5.916 -17.524 8.715 1.00 88.25 165 PRO A C 1
ATOM 1305 O O . PRO A 1 165 ? -5.725 -18.187 7.685 1.00 88.25 165 PRO A O 1
ATOM 1308 N N . ILE A 1 166 ? -4.970 -16.824 9.334 1.00 88.44 166 ILE A N 1
ATOM 1309 C CA . ILE A 1 166 ? -3.562 -16.773 8.951 1.00 88.44 166 ILE A CA 1
ATOM 1310 C C . ILE A 1 166 ? -2.801 -17.700 9.898 1.00 88.44 166 ILE A C 1
ATOM 1312 O O . ILE A 1 166 ? -3.077 -17.757 11.095 1.00 88.44 166 ILE A O 1
ATOM 1316 N N . SER A 1 167 ? -1.886 -18.503 9.360 1.00 77.62 167 SER A N 1
ATOM 1317 C CA . SER A 1 167 ? -1.105 -19.428 10.185 1.00 77.62 167 SER A CA 1
ATOM 1318 C C . SER A 1 167 ? 0.043 -18.670 10.846 1.00 77.62 167 SER A C 1
ATOM 1320 O O . SER A 1 167 ? 1.082 -18.462 10.225 1.00 77.62 167 SER A O 1
ATOM 1322 N N . SER A 1 168 ? -0.130 -18.254 12.099 1.00 79.88 168 SER A N 1
ATOM 1323 C CA . SER A 1 168 ? 0.902 -17.548 12.865 1.00 79.88 168 SER A CA 1
ATOM 1324 C C . SER A 1 168 ? 0.952 -18.002 14.325 1.00 79.88 168 SER A C 1
ATOM 1326 O O . SER A 1 168 ? -0.007 -18.541 14.877 1.00 79.88 168 SER A O 1
ATOM 1328 N N . GLY A 1 169 ? 2.111 -17.790 14.954 1.00 79.44 169 GLY A N 1
ATOM 1329 C CA . GLY A 1 169 ? 2.265 -17.876 16.411 1.00 79.44 169 GLY A CA 1
ATOM 1330 C C . GLY A 1 169 ? 1.936 -16.565 17.135 1.00 79.44 169 GLY A C 1
ATOM 1331 O O . GLY A 1 169 ? 1.998 -16.525 18.360 1.00 79.44 169 GLY A O 1
ATOM 1332 N N . PHE A 1 170 ? 1.610 -15.510 16.383 1.00 85.31 170 PHE A N 1
ATOM 1333 C CA . PHE A 1 170 ? 1.337 -14.161 16.871 1.00 85.31 170 PHE A CA 1
ATOM 1334 C C . PHE A 1 170 ? -0.090 -13.756 16.525 1.00 85.31 170 PHE A C 1
ATOM 1336 O O . PHE A 1 170 ? -0.569 -14.068 15.438 1.00 85.31 170 PHE A O 1
ATOM 1343 N N . GLU A 1 171 ? -0.753 -13.070 17.453 1.00 85.62 171 GLU A N 1
ATOM 1344 C CA . GLU A 1 171 ? -2.135 -12.614 17.276 1.00 85.62 171 GLU A CA 1
ATOM 1345 C C . GLU A 1 171 ? -2.229 -11.357 16.401 1.00 85.62 171 GLU A C 1
ATOM 1347 O O . GLU A 1 171 ? -3.196 -11.228 15.666 1.00 85.62 171 GLU A O 1
ATOM 1352 N N . TYR A 1 172 ? -1.211 -10.490 16.452 1.00 91.75 172 TYR A N 1
ATOM 1353 C CA . TYR A 1 172 ? -1.132 -9.216 15.729 1.00 91.75 172 TYR A CA 1
ATOM 1354 C C . TYR A 1 172 ? 0.301 -8.961 15.258 1.00 91.75 172 TYR A C 1
ATOM 1356 O O . TYR A 1 172 ? 1.252 -9.404 15.916 1.00 91.75 172 TYR A O 1
ATOM 1364 N N . GLY A 1 173 ? 0.449 -8.215 14.166 1.00 93.88 173 GLY A N 1
ATOM 1365 C CA . GLY A 1 173 ? 1.720 -7.662 13.725 1.00 93.88 173 GLY A CA 1
ATOM 1366 C C . GLY A 1 173 ? 1.863 -7.485 12.215 1.00 93.88 173 GLY A C 1
ATOM 1367 O O . GLY A 1 173 ? 0.903 -7.175 11.515 1.00 93.88 173 GLY A O 1
ATOM 1368 N N . ASP A 1 174 ? 3.085 -7.651 11.721 1.00 93.06 174 ASP A N 1
ATOM 1369 C CA . ASP A 1 174 ? 3.437 -7.452 10.319 1.00 93.06 174 ASP A CA 1
ATOM 1370 C C . ASP A 1 174 ? 3.041 -8.665 9.482 1.00 93.06 174 ASP A C 1
ATOM 1372 O O . ASP A 1 1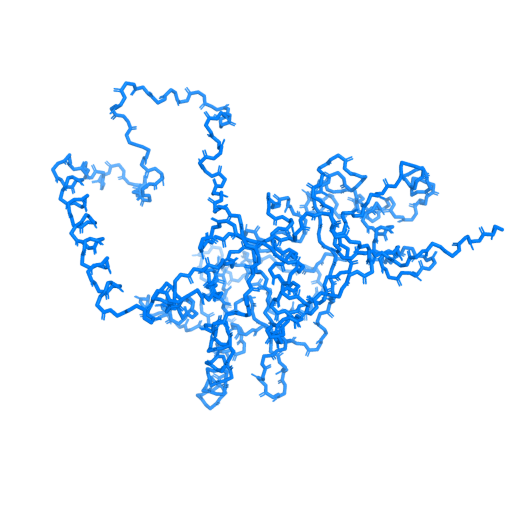74 ? 3.318 -9.811 9.845 1.00 93.06 174 ASP A O 1
ATOM 1376 N N . LEU A 1 175 ? 2.408 -8.417 8.336 1.00 94.19 175 LEU A N 1
ATOM 1377 C CA . LEU A 1 175 ? 2.147 -9.462 7.358 1.00 94.19 175 LEU A CA 1
ATOM 1378 C C . LEU A 1 175 ? 3.416 -9.792 6.581 1.00 94.19 175 LEU A C 1
ATOM 1380 O O . LEU A 1 175 ? 4.036 -8.928 5.969 1.00 94.19 175 LEU A O 1
ATOM 1384 N N . GLU A 1 176 ? 3.736 -11.077 6.519 1.00 93.81 176 GLU A N 1
ATOM 1385 C CA . GLU A 1 176 ? 4.795 -11.610 5.671 1.00 93.81 176 GLU A CA 1
ATOM 1386 C C . GLU A 1 176 ? 4.305 -12.824 4.882 1.00 93.81 176 GLU A C 1
ATOM 1388 O O . GLU A 1 176 ? 3.259 -13.415 5.167 1.00 93.81 176 GLU A O 1
ATOM 1393 N N . PHE A 1 177 ? 5.078 -13.224 3.874 1.00 94.50 177 PHE A N 1
ATOM 1394 C CA . PHE A 1 177 ? 4.866 -14.510 3.228 1.00 94.50 177 PHE A CA 1
ATOM 1395 C C . PHE A 1 177 ? 5.279 -15.656 4.151 1.00 94.50 177 PHE A C 1
ATOM 1397 O O . PHE A 1 177 ? 6.325 -15.619 4.798 1.00 94.50 177 PHE A O 1
ATOM 1404 N N . ALA A 1 178 ? 4.474 -16.717 4.165 1.00 93.44 178 ALA A N 1
ATOM 1405 C CA . ALA A 1 178 ? 4.800 -17.915 4.921 1.00 93.44 178 ALA A CA 1
ATOM 1406 C C . ALA A 1 178 ? 6.137 -18.526 4.435 1.00 93.44 178 ALA A C 1
ATOM 1408 O O . ALA A 1 178 ? 6.411 -18.555 3.231 1.00 93.44 178 ALA A O 1
ATOM 1409 N N . PRO A 1 179 ? 6.979 -19.058 5.337 1.00 91.19 179 PRO A N 1
ATOM 1410 C CA . PRO A 1 179 ? 8.245 -19.662 4.945 1.00 91.19 179 PRO A CA 1
ATOM 1411 C C . PRO A 1 179 ? 8.027 -20.939 4.122 1.00 91.19 179 PRO A C 1
ATOM 1413 O O . PRO A 1 179 ? 7.154 -21.753 4.424 1.00 91.19 179 PRO A O 1
ATOM 1416 N N . GLY A 1 180 ? 8.874 -21.150 3.111 1.00 88.38 180 GLY A N 1
ATOM 1417 C CA . GLY A 1 180 ? 8.871 -22.376 2.304 1.00 88.38 180 GLY A CA 1
ATOM 1418 C C . GLY A 1 180 ? 7.771 -22.449 1.242 1.00 88.38 180 GLY A C 1
ATOM 1419 O O . GLY A 1 180 ? 7.428 -23.550 0.807 1.00 88.38 180 GLY A O 1
ATOM 1420 N N . LEU A 1 181 ? 7.213 -21.310 0.824 1.00 88.38 181 LEU A N 1
ATOM 1421 C CA . LEU A 1 181 ? 6.285 -21.272 -0.303 1.00 88.38 181 LEU A CA 1
ATOM 1422 C C . LEU A 1 181 ? 6.965 -21.670 -1.611 1.00 88.38 181 LEU A C 1
ATOM 1424 O O . LEU A 1 181 ? 8.111 -21.316 -1.885 1.00 88.38 181 LEU A O 1
ATOM 1428 N N . LEU A 1 182 ? 6.220 -22.420 -2.418 1.00 85.94 182 LEU A N 1
ATOM 1429 C CA . LEU A 1 182 ? 6.614 -22.764 -3.776 1.00 85.94 182 LEU A CA 1
ATOM 1430 C C . LEU A 1 182 ? 6.342 -21.589 -4.716 1.00 85.94 182 LEU A C 1
ATOM 1432 O O . LEU A 1 182 ? 5.436 -20.788 -4.480 1.00 85.94 182 LEU A O 1
ATOM 1436 N N . ASP A 1 183 ? 7.090 -21.539 -5.819 1.00 82.44 183 ASP A N 1
ATOM 1437 C CA . ASP A 1 183 ? 6.966 -20.479 -6.821 1.00 82.44 183 ASP A CA 1
ATOM 1438 C C . ASP A 1 183 ? 5.548 -20.354 -7.405 1.00 82.44 183 ASP A C 1
ATOM 1440 O O . ASP A 1 183 ? 5.129 -19.256 -7.772 1.00 82.44 183 ASP A O 1
ATOM 1444 N N . ASP A 1 184 ? 4.817 -21.470 -7.471 1.00 83.50 184 ASP A N 1
ATOM 1445 C CA . ASP A 1 184 ? 3.480 -21.620 -8.048 1.00 83.50 184 ASP A CA 1
ATOM 1446 C C . ASP A 1 184 ? 2.342 -21.554 -7.014 1.00 83.50 184 ASP A C 1
ATOM 1448 O O . ASP A 1 184 ? 1.190 -21.874 -7.333 1.00 83.50 184 ASP A O 1
ATOM 1452 N N . ALA A 1 185 ? 2.635 -21.139 -5.776 1.00 89.06 185 ALA A N 1
ATOM 1453 C CA . ALA A 1 185 ? 1.613 -20.973 -4.753 1.00 89.06 185 ALA A CA 1
ATOM 1454 C C . ALA A 1 185 ? 0.525 -19.971 -5.198 1.00 89.06 185 ALA A C 1
ATOM 1456 O O . ALA A 1 185 ? 0.744 -19.063 -5.998 1.00 89.06 185 ALA A O 1
ATOM 1457 N N . ASN A 1 186 ? -0.700 -20.140 -4.698 1.00 92.38 186 ASN A N 1
ATOM 1458 C CA . ASN A 1 186 ? -1.802 -19.245 -5.045 1.00 92.38 186 ASN A CA 1
ATOM 1459 C C . ASN A 1 186 ? -1.893 -18.103 -4.017 1.00 92.38 186 ASN A C 1
ATOM 1461 O O . ASN A 1 186 ? -2.314 -18.377 -2.891 1.00 92.38 186 ASN A O 1
ATOM 1465 N N . PRO A 1 187 ? -1.610 -16.839 -4.390 1.00 93.38 187 PRO A N 1
ATOM 1466 C CA . PRO A 1 187 ? -1.619 -15.715 -3.450 1.00 93.38 187 PRO A CA 1
ATOM 1467 C C . PRO A 1 187 ? -3.007 -15.419 -2.863 1.00 93.38 187 PRO A C 1
ATOM 1469 O O . PRO A 1 187 ? -3.119 -14.741 -1.856 1.00 93.38 187 PRO A O 1
ATOM 1472 N N . ALA A 1 188 ? -4.090 -15.960 -3.429 1.00 95.25 188 ALA A N 1
ATOM 1473 C CA . ALA A 1 188 ? -5.428 -15.833 -2.847 1.00 95.25 188 ALA A CA 1
ATOM 1474 C C . ALA A 1 188 ? -5.665 -16.751 -1.628 1.00 95.25 188 ALA A C 1
ATOM 1476 O O . ALA A 1 188 ? -6.772 -16.794 -1.087 1.00 95.25 188 ALA A O 1
ATOM 1477 N N . LYS A 1 189 ? -4.679 -17.559 -1.218 1.00 94.50 189 LYS A N 1
ATOM 1478 C CA . LYS A 1 189 ? -4.797 -18.464 -0.071 1.00 94.50 189 LYS A CA 1
ATOM 1479 C C . LYS A 1 189 ? -4.163 -17.845 1.173 1.00 94.50 189 LYS A C 1
ATOM 1481 O O . LYS A 1 189 ? -2.991 -17.494 1.165 1.00 94.50 189 LYS A O 1
ATOM 1486 N N . SER A 1 190 ? -4.910 -17.790 2.276 1.00 92.69 190 SER A N 1
ATOM 1487 C CA . SER A 1 190 ? -4.432 -17.186 3.530 1.00 92.69 190 SER A CA 1
ATOM 1488 C C . SER A 1 190 ? -3.249 -17.920 4.168 1.00 92.69 190 SER A C 1
ATOM 1490 O O . SER A 1 190 ? -2.480 -17.314 4.901 1.00 92.69 190 SER A O 1
ATOM 1492 N N . ASN A 1 191 ? -3.043 -19.205 3.860 1.00 93.12 191 ASN A N 1
ATOM 1493 C CA . ASN A 1 191 ? -1.874 -19.958 4.324 1.00 93.12 191 ASN A CA 1
ATOM 1494 C C . ASN A 1 191 ? -0.575 -19.613 3.571 1.00 93.12 191 ASN A C 1
ATOM 1496 O O . ASN A 1 191 ? 0.470 -20.162 3.909 1.00 93.12 191 ASN A O 1
ATOM 1500 N N . CYS A 1 192 ? -0.629 -18.734 2.565 1.00 95.00 192 CYS A N 1
ATOM 1501 C CA . CYS A 1 192 ? 0.556 -18.113 1.973 1.00 95.00 192 CYS A CA 1
ATOM 1502 C C . CYS A 1 192 ? 1.118 -16.973 2.826 1.00 95.00 192 CYS A C 1
ATOM 1504 O O . CYS A 1 192 ? 2.129 -16.384 2.459 1.00 95.00 192 CYS A O 1
ATOM 1506 N N . TYR A 1 193 ? 0.488 -16.663 3.955 1.00 95.81 193 TYR A N 1
ATOM 1507 C CA . TYR A 1 193 ? 0.856 -15.537 4.793 1.00 95.81 193 TYR A CA 1
ATOM 1508 C C . TYR A 1 193 ? 1.056 -15.987 6.233 1.00 95.81 193 TYR A C 1
ATOM 1510 O O . TYR A 1 193 ? 0.476 -16.983 6.681 1.00 95.81 193 TYR A O 1
ATOM 1518 N N . CYS A 1 194 ? 1.878 -15.239 6.951 1.00 95.31 194 CYS A N 1
ATOM 1519 C CA . CYS A 1 194 ? 2.043 -15.338 8.389 1.00 95.31 194 CYS A CA 1
ATOM 1520 C C . CYS A 1 194 ? 2.121 -13.937 9.000 1.00 95.31 194 CYS A C 1
ATOM 1522 O O . CYS A 1 194 ? 2.336 -12.950 8.301 1.00 95.31 194 CYS A O 1
ATOM 1524 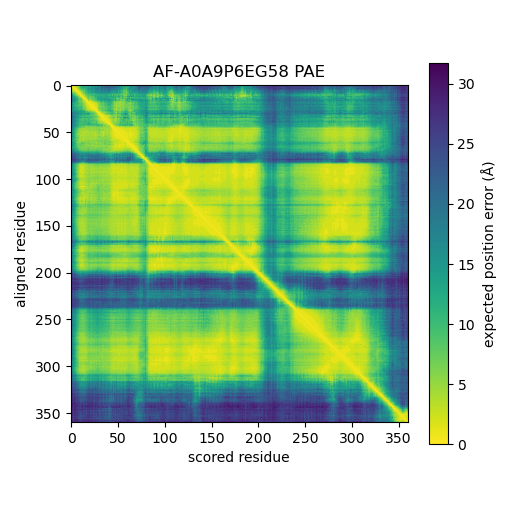N N . ILE A 1 195 ? 1.919 -13.880 10.313 1.00 94.81 195 ILE A N 1
ATOM 1525 C CA . ILE A 1 195 ? 2.098 -12.671 11.112 1.00 94.81 195 ILE A CA 1
ATOM 1526 C C . ILE A 1 195 ? 3.443 -12.765 11.823 1.00 94.81 195 ILE A C 1
ATOM 1528 O O . ILE A 1 195 ? 3.723 -13.784 12.467 1.00 94.81 195 ILE A O 1
ATOM 1532 N N . GLN A 1 196 ? 4.241 -11.709 11.714 1.00 92.44 196 GLN A N 1
ATOM 1533 C CA . GLN A 1 196 ? 5.470 -11.489 12.468 1.00 92.44 196 GLN A CA 1
ATOM 1534 C C . GLN A 1 196 ? 5.279 -10.367 13.492 1.00 92.44 196 GLN A C 1
ATOM 1536 O O . GLN A 1 196 ? 4.391 -9.532 13.333 1.00 92.44 196 GLN A O 1
ATOM 1541 N N . PRO A 1 197 ? 6.097 -10.306 14.554 1.00 90.56 197 PRO A N 1
ATOM 1542 C CA . PRO A 1 197 ? 6.119 -9.146 15.437 1.00 90.56 197 PRO A CA 1
ATOM 1543 C C . PRO A 1 197 ? 6.409 -7.866 14.650 1.00 90.56 197 PRO A C 1
ATOM 1545 O O . PRO A 1 197 ? 7.264 -7.880 13.769 1.00 90.56 197 PRO A O 1
ATOM 1548 N N . ILE A 1 198 ? 5.756 -6.762 15.017 1.00 87.81 198 ILE A N 1
ATOM 1549 C CA . ILE A 1 198 ? 6.070 -5.444 14.454 1.00 87.81 198 ILE A CA 1
ATOM 1550 C C . ILE A 1 198 ? 7.481 -5.065 14.891 1.00 87.81 198 ILE A C 1
ATOM 1552 O O . ILE A 1 198 ? 7.742 -4.936 16.089 1.00 87.81 198 ILE A O 1
ATOM 1556 N N . ILE A 1 199 ? 8.384 -4.873 13.932 1.00 78.44 199 ILE A N 1
ATOM 1557 C CA . ILE A 1 199 ? 9.742 -4.387 14.200 1.00 78.44 199 ILE A CA 1
ATOM 1558 C C . ILE A 1 199 ? 9.832 -2.955 13.676 1.00 78.44 199 ILE A C 1
ATOM 1560 O O . ILE A 1 199 ? 9.944 -2.710 12.471 1.00 78.44 199 ILE A O 1
ATOM 1564 N N . ARG A 1 200 ? 9.777 -1.970 14.582 1.00 71.62 200 ARG A N 1
ATOM 1565 C CA . ARG A 1 200 ? 10.008 -0.571 14.202 1.00 71.62 200 ARG A CA 1
ATOM 1566 C C . ARG A 1 200 ? 11.521 -0.338 14.063 1.00 71.62 200 ARG A C 1
ATOM 1568 O O . ARG A 1 200 ? 12.271 -0.682 14.978 1.00 71.62 200 ARG A O 1
ATOM 1575 N N . PRO A 1 201 ? 12.010 0.248 12.952 1.00 57.19 201 PRO A N 1
ATOM 1576 C CA . PRO A 1 201 ? 13.447 0.451 12.731 1.00 57.19 201 PRO A CA 1
ATOM 1577 C C . PRO A 1 201 ? 14.154 1.226 13.854 1.00 57.19 201 PRO A C 1
ATOM 1579 O O . PRO A 1 201 ? 15.324 0.972 14.133 1.00 57.19 201 PRO A O 1
ATOM 1582 N N . SER A 1 202 ? 13.444 2.128 14.541 1.00 54.38 202 SER A N 1
ATOM 1583 C CA . SER A 1 202 ? 13.966 2.869 15.698 1.00 54.38 202 SER A CA 1
ATOM 1584 C C . SER A 1 202 ? 14.338 1.971 16.884 1.00 54.38 202 SER A C 1
ATOM 1586 O O . SER A 1 202 ? 15.234 2.322 17.646 1.00 54.38 202 SER A O 1
ATOM 1588 N N . GLU A 1 203 ? 13.709 0.802 17.021 1.00 46.12 203 GLU A N 1
ATOM 1589 C CA . GLU A 1 203 ? 13.979 -0.165 18.092 1.00 46.12 203 GLU A CA 1
ATOM 1590 C C . GLU A 1 203 ? 15.119 -1.130 17.732 1.00 46.12 203 GLU A C 1
ATOM 1592 O O . GLU A 1 203 ? 15.817 -1.628 18.615 1.00 46.12 203 GLU A O 1
ATOM 1597 N N . ALA A 1 204 ? 15.352 -1.365 16.436 1.00 44.66 204 ALA A N 1
ATOM 1598 C CA . ALA A 1 204 ? 16.452 -2.195 15.941 1.00 44.66 204 ALA A CA 1
ATOM 1599 C C . ALA A 1 204 ? 17.798 -1.444 15.911 1.00 44.66 204 ALA A C 1
ATOM 1601 O O . ALA A 1 204 ? 18.860 -2.056 16.041 1.00 44.66 204 ALA A O 1
ATOM 1602 N N . CYS A 1 205 ? 17.771 -0.113 15.800 1.00 41.16 205 CYS A N 1
ATOM 1603 C CA . CYS A 1 205 ? 18.955 0.747 15.807 1.00 41.16 205 CYS A CA 1
ATOM 1604 C C . CYS A 1 205 ? 19.464 1.045 17.232 1.00 41.16 205 CYS A C 1
ATOM 1606 O O . CYS A 1 205 ? 19.695 2.196 17.597 1.00 41.16 205 CYS A O 1
ATOM 1608 N N . GLY A 1 206 ? 19.699 0.004 18.037 1.00 43.94 206 GLY A N 1
ATOM 1609 C CA . GLY A 1 206 ? 20.487 0.116 19.274 1.00 43.94 206 GLY A CA 1
ATOM 1610 C C . GLY A 1 206 ? 21.971 0.419 19.019 1.00 43.94 206 GLY A C 1
ATOM 1611 O O . GLY A 1 206 ? 22.713 0.755 19.940 1.00 43.94 206 GLY A O 1
ATOM 1612 N N . GLU A 1 207 ? 22.414 0.335 17.766 1.00 41.28 207 GLU A N 1
ATOM 1613 C CA . GLU A 1 207 ? 23.787 0.584 17.356 1.00 41.28 207 GLU A CA 1
ATOM 1614 C C . GLU A 1 207 ? 23.779 1.440 16.078 1.00 41.28 207 GLU A C 1
ATOM 1616 O O . GLU A 1 207 ? 23.140 1.092 15.092 1.00 41.28 207 GLU A O 1
ATOM 1621 N N . THR A 1 208 ? 24.530 2.545 16.071 1.00 40.28 208 THR A N 1
ATOM 1622 C CA . THR A 1 208 ? 24.980 3.285 14.868 1.00 40.28 208 THR A CA 1
ATOM 1623 C C . THR A 1 208 ? 24.084 4.344 14.199 1.00 40.28 208 THR A C 1
ATOM 1625 O O . THR A 1 208 ? 24.200 4.565 12.998 1.00 40.28 208 THR A O 1
ATOM 1628 N N . TYR A 1 209 ? 23.402 5.208 14.960 1.00 41.00 209 TYR A N 1
ATOM 1629 C CA . TYR A 1 209 ? 23.476 6.630 14.572 1.00 41.00 209 TYR A CA 1
ATOM 1630 C C . TYR A 1 209 ? 24.858 7.151 14.982 1.00 41.00 209 TYR A C 1
ATOM 1632 O O . TYR A 1 209 ? 25.114 7.493 16.133 1.00 41.00 209 TYR A O 1
ATOM 1640 N N . GLY A 1 210 ? 25.793 7.106 14.030 1.00 40.91 210 GLY A N 1
ATOM 1641 C CA . GLY A 1 210 ? 27.225 7.394 14.165 1.00 40.91 210 GLY A CA 1
ATOM 1642 C C . GLY A 1 210 ? 27.597 8.848 14.473 1.00 40.91 210 GLY A C 1
ATOM 1643 O O . GLY A 1 210 ? 28.553 9.364 13.907 1.00 40.91 210 GLY A O 1
ATOM 1644 N N . ASN A 1 211 ? 26.894 9.495 15.397 1.00 40.34 211 ASN A N 1
ATOM 1645 C CA . ASN A 1 211 ? 27.404 10.625 16.157 1.00 40.34 211 ASN A CA 1
ATOM 1646 C C . ASN A 1 211 ? 27.213 10.268 17.623 1.00 40.34 211 ASN A C 1
ATOM 1648 O O . ASN A 1 211 ? 26.085 10.260 18.098 1.00 40.34 211 ASN A O 1
ATOM 1652 N N . GLY A 1 212 ? 28.307 9.945 18.316 1.00 39.88 212 GLY A N 1
ATOM 1653 C CA . GLY A 1 212 ? 28.334 9.523 19.716 1.00 39.88 212 GLY A CA 1
ATOM 1654 C C . GLY A 1 212 ? 27.776 10.552 20.703 1.00 39.88 212 GLY A C 1
ATOM 1655 O O . GLY A 1 212 ? 28.504 11.061 21.554 1.00 39.88 212 GLY A O 1
ATOM 1656 N N . ARG A 1 213 ? 26.471 10.818 20.653 1.00 44.75 213 ARG A N 1
ATOM 1657 C CA . ARG A 1 213 ? 25.711 11.233 21.819 1.00 44.75 213 ARG A CA 1
ATOM 1658 C C . ARG A 1 213 ? 25.524 9.966 22.634 1.00 44.75 213 ARG A C 1
ATOM 1660 O O . ARG A 1 213 ? 24.590 9.203 22.432 1.00 44.75 213 ARG A O 1
ATOM 1667 N N . ASN A 1 214 ? 26.498 9.714 23.508 1.00 40.66 214 ASN A N 1
ATOM 1668 C CA . ASN A 1 214 ? 26.311 8.824 24.641 1.00 40.66 214 ASN A CA 1
ATOM 1669 C C . ASN A 1 214 ? 24.917 9.098 25.213 1.00 40.66 214 ASN A C 1
ATOM 1671 O O . ASN A 1 214 ? 24.655 10.235 25.614 1.00 40.66 214 ASN A O 1
ATOM 1675 N N . CYS A 1 215 ? 24.062 8.080 25.293 1.00 42.81 215 CYS A N 1
ATOM 1676 C CA . CYS A 1 215 ? 22.941 8.065 26.227 1.00 42.81 215 CYS A CA 1
ATOM 1677 C C . CYS A 1 215 ? 23.545 8.095 27.639 1.00 42.81 215 CYS A C 1
ATOM 1679 O O . CYS A 1 215 ? 23.697 7.074 28.306 1.00 42.81 215 CYS A O 1
ATOM 1681 N N . GLY A 1 216 ? 24.049 9.262 28.040 1.00 38.75 216 GLY A N 1
ATOM 1682 C CA . GLY A 1 216 ? 24.767 9.468 29.280 1.00 38.75 216 GLY A CA 1
ATOM 1683 C C . GLY A 1 216 ? 23.817 9.232 30.441 1.00 38.75 216 GLY A C 1
ATOM 1684 O O . GLY A 1 216 ? 22.829 9.942 30.584 1.00 38.75 216 GLY A O 1
ATOM 1685 N N . ASN A 1 217 ? 24.124 8.226 31.258 1.00 43.00 217 ASN A N 1
ATOM 1686 C CA . ASN A 1 217 ? 23.666 8.041 32.638 1.00 43.00 217 ASN A CA 1
ATOM 1687 C C . ASN A 1 217 ? 22.152 8.167 32.934 1.00 43.00 217 ASN A C 1
ATOM 1689 O O . ASN A 1 217 ? 21.786 8.303 34.097 1.00 43.00 217 ASN A O 1
ATOM 1693 N N . GLY A 1 218 ? 21.267 8.078 31.938 1.00 47.81 218 GLY A N 1
ATOM 1694 C CA . GLY A 1 218 ? 19.816 8.170 32.144 1.00 47.81 218 GLY A CA 1
ATOM 1695 C C . GLY A 1 218 ? 19.288 9.576 32.463 1.00 47.81 218 GLY A C 1
ATOM 1696 O O . GLY A 1 218 ? 18.146 9.694 32.896 1.00 47.81 218 GLY A O 1
ATOM 1697 N N . GLU A 1 219 ? 20.080 10.633 32.249 1.00 48.12 219 GLU A N 1
ATOM 1698 C CA . GLU A 1 219 ? 19.643 12.026 32.476 1.00 48.12 219 GLU A CA 1
ATOM 1699 C C . GLU A 1 219 ? 19.198 12.750 31.197 1.00 48.12 219 GLU A C 1
ATOM 1701 O O . GLU A 1 219 ? 18.632 13.839 31.277 1.00 48.12 219 GLU A O 1
ATOM 1706 N N . TYR A 1 220 ? 19.419 12.160 30.019 1.00 45.50 220 TYR A N 1
ATOM 1707 C CA . TYR A 1 220 ? 19.033 12.757 28.741 1.00 45.50 220 TYR A CA 1
ATOM 1708 C C . TYR A 1 220 ? 17.888 11.960 28.111 1.00 45.50 220 TYR A C 1
ATOM 1710 O O . TYR A 1 220 ? 18.099 10.897 27.532 1.00 45.50 220 TYR A O 1
ATOM 1718 N N . LEU A 1 221 ? 16.666 12.473 28.264 1.00 54.50 221 LEU A N 1
ATOM 1719 C CA . LEU A 1 221 ? 15.555 12.119 27.385 1.00 54.50 221 LEU A CA 1
ATOM 1720 C C . LEU A 1 221 ? 15.845 12.745 26.021 1.00 54.50 221 LEU A C 1
ATOM 1722 O O . LEU A 1 221 ? 16.143 13.937 25.941 1.00 54.50 221 LEU A O 1
ATOM 1726 N N . ASP A 1 222 ? 15.785 11.939 24.968 1.00 56.62 222 ASP A N 1
ATOM 1727 C CA . ASP A 1 222 ? 15.878 12.440 23.604 1.00 56.62 222 ASP A CA 1
ATOM 1728 C C . ASP A 1 222 ? 14.649 13.313 23.309 1.00 56.62 222 ASP A C 1
ATOM 1730 O O . ASP A 1 222 ? 13.529 12.815 23.186 1.00 56.62 222 ASP A O 1
ATOM 1734 N N . LYS A 1 223 ? 14.852 14.635 23.287 1.00 54.66 223 LYS A N 1
ATOM 1735 C CA . LYS A 1 223 ? 13.790 15.617 23.037 1.00 54.66 223 LYS A CA 1
ATOM 1736 C C . LYS A 1 223 ? 13.222 15.488 21.619 1.00 54.66 223 LYS A C 1
ATOM 1738 O O . LYS A 1 223 ? 12.024 15.712 21.442 1.00 54.66 223 LYS A O 1
ATOM 1743 N N . GLU A 1 224 ? 14.045 15.074 20.650 1.00 48.31 224 GLU A N 1
ATOM 1744 C CA . GLU A 1 224 ? 13.628 14.900 19.254 1.00 48.31 224 GLU A CA 1
ATOM 1745 C C . GLU A 1 224 ? 12.629 13.741 19.125 1.00 48.31 224 GLU A C 1
ATOM 1747 O O . GLU A 1 224 ? 11.587 13.896 18.491 1.00 48.31 224 GLU A O 1
ATOM 1752 N N . GLY A 1 225 ? 12.864 12.627 19.829 1.00 51.47 225 GLY A N 1
ATOM 1753 C CA . GLY A 1 225 ? 11.923 11.501 19.891 1.00 51.47 225 GLY A CA 1
ATOM 1754 C C . GLY A 1 225 ? 10.582 11.818 20.572 1.00 51.47 225 GLY A C 1
ATOM 1755 O O . GLY A 1 225 ? 9.630 11.054 20.443 1.00 51.47 225 GLY A O 1
ATOM 1756 N N . LEU A 1 226 ? 10.487 12.940 21.292 1.00 53.81 226 LEU A N 1
ATOM 1757 C CA . LEU A 1 226 ? 9.260 13.416 21.941 1.00 53.81 226 LEU A CA 1
ATOM 1758 C C . LEU A 1 226 ? 8.581 14.564 21.175 1.00 53.81 226 LEU A C 1
ATOM 1760 O O . LEU A 1 226 ? 7.596 15.110 21.674 1.00 53.81 226 LEU A O 1
ATOM 1764 N N . HIS A 1 227 ? 9.094 14.949 19.998 1.00 52.25 227 HIS A N 1
ATOM 1765 C CA . HIS A 1 227 ? 8.618 16.098 19.214 1.00 52.25 227 HIS A CA 1
ATOM 1766 C C . HIS A 1 227 ? 8.541 17.412 20.018 1.00 52.25 227 HIS A C 1
ATOM 1768 O O . HIS A 1 227 ? 7.707 18.281 19.747 1.00 52.25 227 HIS A O 1
ATOM 1774 N N . VAL A 1 228 ? 9.400 17.585 21.028 1.00 58.53 228 VAL A N 1
ATOM 1775 C CA . VAL A 1 228 ? 9.463 18.836 21.792 1.00 58.53 228 VAL A CA 1
ATOM 1776 C C . VAL A 1 228 ? 10.295 19.819 20.971 1.00 58.53 228 VAL A C 1
ATOM 1778 O O . VAL A 1 228 ? 11.501 19.657 20.866 1.00 58.53 228 VAL A O 1
ATOM 1781 N N . ASN A 1 229 ? 9.635 20.792 20.337 1.00 53.25 229 ASN A N 1
ATOM 1782 C CA . ASN A 1 229 ? 10.247 21.780 19.439 1.00 53.25 229 ASN A CA 1
ATOM 1783 C C . ASN A 1 229 ? 11.529 22.409 20.021 1.00 53.25 229 ASN A C 1
ATOM 1785 O O . ASN A 1 229 ? 11.464 23.188 20.969 1.00 53.25 229 ASN A O 1
ATOM 1789 N N . ASP A 1 230 ? 12.669 22.179 19.369 1.00 52.69 230 ASP A N 1
ATOM 1790 C CA . ASP A 1 230 ? 13.971 22.777 19.714 1.00 52.69 230 ASP A CA 1
ATOM 1791 C C . ASP A 1 230 ? 14.125 24.241 19.228 1.00 52.69 230 ASP A C 1
ATOM 1793 O O . ASP A 1 230 ? 15.211 24.822 19.272 1.00 52.69 230 ASP A O 1
ATOM 1797 N N . GLY A 1 231 ? 13.047 24.837 18.707 1.00 51.66 231 GLY A N 1
ATOM 1798 C CA . GLY A 1 231 ? 13.106 26.013 17.835 1.00 51.66 231 GLY A CA 1
ATOM 1799 C C . GLY A 1 231 ? 13.351 27.362 18.509 1.00 51.66 231 GLY A C 1
ATOM 1800 O O . GLY A 1 231 ? 13.931 28.235 17.874 1.00 51.66 231 GLY A O 1
ATOM 1801 N N . ASP A 1 232 ? 12.983 27.542 19.779 1.00 56.38 232 ASP A N 1
ATOM 1802 C CA . ASP A 1 232 ? 13.128 28.832 20.457 1.00 56.38 232 ASP A CA 1
ATOM 1803 C C . ASP A 1 232 ? 13.699 28.638 21.861 1.00 56.38 232 ASP A C 1
ATOM 1805 O O . ASP A 1 232 ? 13.009 28.166 22.765 1.00 56.38 232 ASP A O 1
ATOM 1809 N N . ALA A 1 233 ? 14.940 29.086 22.074 1.00 58.00 233 ALA A N 1
ATOM 1810 C CA . ALA A 1 233 ? 15.627 29.075 23.371 1.00 58.00 233 ALA A CA 1
ATOM 1811 C C . ALA A 1 233 ? 14.878 29.833 24.498 1.00 58.00 233 ALA A C 1
ATOM 1813 O O . ALA A 1 233 ? 15.289 29.772 25.655 1.00 58.00 233 ALA A O 1
ATOM 1814 N N . GLU A 1 234 ? 13.787 30.540 24.179 1.00 56.59 234 GLU A N 1
ATOM 1815 C CA . GLU A 1 234 ? 12.893 31.199 25.141 1.00 56.59 234 GLU A CA 1
ATOM 1816 C C . GLU A 1 234 ? 11.614 30.405 25.469 1.00 56.59 234 GLU A C 1
ATOM 1818 O O . GLU A 1 234 ? 10.972 30.705 26.476 1.00 56.59 234 GLU A O 1
ATOM 1823 N N . SER A 1 235 ? 11.245 29.383 24.684 1.00 52.81 235 SER A N 1
ATOM 1824 C CA . SER A 1 235 ? 10.052 28.546 24.930 1.00 52.81 235 SER A CA 1
ATOM 1825 C C . SER A 1 235 ? 10.369 27.160 25.495 1.00 52.81 235 SER A C 1
ATOM 1827 O O . SER A 1 235 ? 9.461 26.357 25.704 1.00 52.81 235 SER A O 1
ATOM 1829 N N . ASP A 1 236 ? 11.645 26.917 25.806 1.00 50.34 236 ASP A N 1
ATOM 1830 C CA . ASP A 1 236 ? 12.198 25.694 26.391 1.00 50.34 236 ASP A CA 1
ATOM 1831 C C . ASP A 1 236 ? 11.773 25.570 27.874 1.00 50.34 236 ASP A C 1
ATOM 1833 O O . ASP A 1 236 ? 12.579 25.478 28.804 1.00 50.34 236 ASP A O 1
ATOM 1837 N N . ALA A 1 237 ? 10.460 25.643 28.117 1.00 57.53 237 ALA A N 1
ATOM 1838 C CA . ALA A 1 237 ? 9.829 25.296 29.370 1.00 57.53 237 ALA A CA 1
ATOM 1839 C C . ALA A 1 237 ? 10.166 23.830 29.621 1.00 57.53 237 ALA A C 1
ATOM 1841 O O . ALA A 1 237 ? 9.515 22.932 29.094 1.00 57.53 237 ALA A O 1
ATOM 1842 N N . LEU A 1 238 ? 11.235 23.616 30.391 1.00 62.38 238 LEU A N 1
ATOM 1843 C CA . LEU A 1 238 ? 11.693 22.319 30.861 1.00 62.38 238 LEU A CA 1
ATOM 1844 C C . LEU A 1 238 ? 10.470 21.488 31.248 1.00 62.38 238 LEU A C 1
ATOM 1846 O O . LEU A 1 238 ? 9.824 21.770 32.263 1.00 62.38 238 LEU A O 1
ATOM 1850 N N . VAL A 1 239 ? 10.141 20.486 30.428 1.00 67.50 239 VAL A N 1
ATOM 1851 C CA . VAL A 1 239 ? 9.124 19.495 30.770 1.00 67.50 239 VAL A CA 1
ATOM 1852 C C . VAL A 1 239 ? 9.592 18.876 32.079 1.00 67.50 239 VAL A C 1
ATOM 1854 O O . VAL A 1 239 ? 10.607 18.181 32.129 1.00 67.50 239 VAL A O 1
ATOM 1857 N N . SER A 1 240 ? 8.926 19.226 33.179 1.00 79.94 240 SER A N 1
ATOM 1858 C CA . SER A 1 240 ? 9.375 18.787 34.493 1.00 79.94 240 SER A CA 1
ATOM 1859 C C . SER A 1 240 ? 9.226 17.270 34.596 1.00 79.94 240 SER A C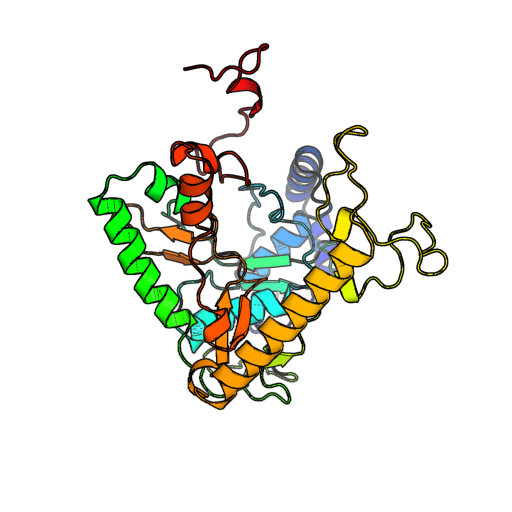 1
ATOM 1861 O O . SER A 1 240 ? 8.312 16.682 34.013 1.00 79.94 240 SER A O 1
ATOM 1863 N N . LEU A 1 241 ? 10.087 16.625 35.388 1.00 79.56 241 LEU A N 1
ATOM 1864 C CA . LEU A 1 241 ? 9.949 15.199 35.699 1.00 79.56 241 LEU A CA 1
ATOM 1865 C C . LEU A 1 241 ? 8.534 14.862 36.205 1.00 79.56 241 LEU A C 1
ATOM 1867 O O . LEU A 1 241 ? 8.023 13.778 35.938 1.00 79.56 241 LEU A O 1
ATOM 1871 N N . GLU A 1 242 ? 7.897 15.796 36.915 1.00 82.44 242 GLU A N 1
ATOM 1872 C CA . GLU A 1 242 ? 6.523 15.644 37.391 1.00 82.44 242 GLU A CA 1
ATOM 1873 C C . GLU A 1 242 ? 5.507 15.631 36.240 1.00 82.44 242 GLU A C 1
ATOM 1875 O O . GLU A 1 242 ? 4.634 14.770 36.215 1.00 82.44 242 GLU A O 1
ATOM 1880 N N . SER A 1 243 ? 5.664 16.506 35.239 1.00 77.00 243 SER A N 1
ATOM 1881 C CA . SER A 1 243 ? 4.832 16.490 34.026 1.00 77.00 243 SER A CA 1
ATOM 1882 C C . SER A 1 243 ? 4.984 15.179 33.257 1.00 77.00 243 SER A C 1
ATOM 1884 O O . SER A 1 243 ? 3.995 14.624 32.787 1.00 77.00 243 SER A O 1
ATOM 1886 N N . PHE A 1 244 ? 6.207 14.655 33.148 1.00 80.44 244 PHE A N 1
ATOM 1887 C CA . PHE A 1 244 ? 6.447 13.380 32.472 1.00 80.44 244 PHE A CA 1
ATOM 1888 C C . PHE A 1 244 ? 5.789 12.212 33.219 1.00 80.44 244 PHE A C 1
ATOM 1890 O O . PHE A 1 244 ? 5.150 11.359 32.605 1.00 80.44 244 PHE A O 1
ATOM 1897 N N . LYS A 1 245 ? 5.890 12.190 34.554 1.00 84.12 245 LYS A N 1
ATOM 1898 C CA . LYS A 1 245 ? 5.206 11.195 35.392 1.00 84.12 245 LYS A CA 1
ATOM 1899 C C . LYS A 1 245 ? 3.688 11.279 35.269 1.00 84.12 245 LYS A C 1
ATOM 1901 O O . LYS A 1 245 ? 3.054 10.231 35.188 1.00 84.12 245 LYS A O 1
ATOM 1906 N N . ASP A 1 246 ? 3.118 12.484 35.229 1.00 85.75 246 ASP A N 1
ATOM 1907 C CA . ASP A 1 246 ? 1.675 12.669 35.031 1.00 85.75 246 ASP A CA 1
ATOM 1908 C C . ASP A 1 246 ? 1.228 12.106 33.673 1.00 85.75 246 ASP A C 1
ATOM 1910 O O . ASP A 1 246 ? 0.265 11.343 33.608 1.00 85.75 246 ASP A O 1
ATOM 1914 N N . VAL A 1 247 ? 1.967 12.388 32.592 1.00 82.44 247 VAL A N 1
ATOM 1915 C CA . VAL A 1 247 ? 1.691 11.813 31.262 1.00 82.44 247 VAL A CA 1
ATOM 1916 C C . VAL A 1 247 ? 1.809 10.289 31.283 1.00 82.44 247 VAL A C 1
ATOM 1918 O O . VAL A 1 247 ? 0.893 9.604 30.830 1.00 82.44 247 VAL A O 1
ATOM 1921 N N . ALA A 1 248 ? 2.884 9.739 31.853 1.00 84.06 248 ALA A N 1
ATOM 1922 C CA . ALA A 1 248 ? 3.080 8.293 31.943 1.00 84.06 248 ALA A CA 1
ATOM 1923 C C . ALA A 1 248 ? 1.958 7.604 32.740 1.00 84.06 248 ALA A C 1
ATOM 1925 O O . ALA A 1 248 ? 1.468 6.545 32.346 1.00 84.06 248 ALA A O 1
ATOM 1926 N N . GLU A 1 249 ? 1.503 8.215 33.834 1.00 89.00 249 GLU A N 1
ATOM 1927 C CA . GLU A 1 249 ? 0.391 7.701 34.630 1.00 89.00 249 GLU A CA 1
ATOM 1928 C C . GLU A 1 249 ? -0.938 7.770 33.864 1.00 89.00 249 GLU A C 1
ATOM 1930 O O . GLU A 1 249 ? -1.717 6.815 33.907 1.00 89.00 249 GLU A O 1
ATOM 1935 N N . ARG A 1 250 ? -1.184 8.839 33.096 1.00 85.31 250 ARG A N 1
ATOM 1936 C CA . ARG A 1 250 ? -2.355 8.938 32.207 1.00 85.31 250 ARG A CA 1
ATOM 1937 C C . ARG A 1 250 ? -2.337 7.872 31.119 1.00 85.31 250 ARG A C 1
ATOM 1939 O O . ARG A 1 250 ? -3.358 7.218 30.928 1.00 85.31 250 ARG A O 1
ATOM 1946 N N . VAL A 1 251 ? -1.193 7.646 30.468 1.00 81.81 251 VAL A N 1
ATOM 1947 C CA . VAL A 1 251 ? -1.022 6.554 29.493 1.00 81.81 251 VAL A CA 1
ATOM 1948 C C . VAL A 1 251 ? -1.310 5.212 30.163 1.00 81.81 251 VAL A C 1
ATOM 1950 O O . VAL A 1 251 ? -2.106 4.431 29.655 1.00 81.81 251 VAL A O 1
ATOM 1953 N N . ARG A 1 252 ? -0.769 4.968 31.363 1.00 89.88 252 ARG A N 1
ATOM 1954 C CA . ARG A 1 252 ? -1.021 3.736 32.125 1.00 89.88 252 ARG A CA 1
ATOM 1955 C C . ARG A 1 252 ? -2.504 3.543 32.467 1.00 89.88 252 ARG A C 1
ATOM 1957 O O . ARG A 1 252 ? -2.991 2.411 32.456 1.00 89.88 252 ARG A O 1
ATOM 1964 N N . LEU A 1 253 ? -3.210 4.608 32.853 1.00 87.81 253 LEU A N 1
ATOM 1965 C CA . LEU A 1 253 ? -4.647 4.567 33.144 1.00 87.81 253 LEU A CA 1
ATOM 1966 C C . LEU A 1 253 ? -5.459 4.305 31.874 1.00 87.81 253 LEU A C 1
ATOM 1968 O O . LEU A 1 253 ? -6.314 3.423 31.890 1.00 87.81 253 LEU A O 1
ATOM 1972 N N . PHE A 1 254 ? -5.134 4.992 30.780 1.00 85.56 254 PHE A N 1
ATOM 1973 C CA . PHE A 1 254 ? -5.737 4.767 29.471 1.00 85.56 254 PHE A CA 1
ATOM 1974 C C . PHE A 1 254 ? -5.547 3.319 29.005 1.00 85.56 254 PHE A C 1
ATOM 1976 O O . PHE A 1 254 ? -6.527 2.659 28.679 1.00 85.56 254 PHE A O 1
ATOM 1983 N N . SER A 1 255 ? -4.329 2.770 29.074 1.00 84.50 255 SER A N 1
ATOM 1984 C CA . SER A 1 255 ? -4.067 1.371 28.715 1.00 84.50 255 SER A CA 1
ATOM 1985 C C . SER A 1 255 ? -4.875 0.391 29.563 1.00 84.50 255 SER A C 1
ATOM 1987 O O . SER A 1 255 ? -5.387 -0.594 29.040 1.00 84.50 255 SER A O 1
ATOM 1989 N N . LYS A 1 256 ? -5.030 0.647 30.871 1.00 89.00 256 LYS A N 1
ATOM 1990 C CA . LYS A 1 256 ? -5.872 -0.200 31.731 1.00 89.00 256 LYS A CA 1
ATOM 1991 C C . LYS A 1 256 ? -7.337 -0.169 31.307 1.00 89.00 256 LYS A C 1
ATOM 1993 O O . LYS A 1 256 ? -7.963 -1.226 31.275 1.00 89.00 256 LYS A O 1
ATOM 1998 N N . GLU A 1 257 ? -7.865 1.007 30.984 1.00 87.31 257 GLU A N 1
ATOM 1999 C CA . GLU A 1 257 ? -9.251 1.151 30.535 1.00 87.31 257 GLU A CA 1
ATOM 2000 C C . GLU A 1 257 ? -9.465 0.532 29.148 1.00 87.31 257 GLU A C 1
ATOM 2002 O O . GLU A 1 257 ? -10.463 -0.150 28.922 1.00 87.31 257 GLU A O 1
ATOM 2007 N N . ALA A 1 258 ? -8.496 0.678 28.241 1.00 83.12 258 ALA A N 1
ATOM 2008 C CA . ALA A 1 258 ? -8.509 0.029 26.935 1.00 83.12 258 ALA A CA 1
ATOM 2009 C C . ALA A 1 258 ? -8.531 -1.502 27.073 1.00 83.12 258 ALA A C 1
ATOM 2011 O O . ALA A 1 258 ? -9.384 -2.160 26.483 1.00 83.12 258 ALA A O 1
ATOM 2012 N N . ILE A 1 259 ? -7.675 -2.076 27.929 1.00 88.62 259 ILE A N 1
ATOM 2013 C CA . ILE A 1 259 ? -7.677 -3.520 28.224 1.00 88.62 259 ILE A CA 1
ATOM 2014 C C . ILE A 1 259 ? -9.014 -3.952 28.835 1.00 88.62 259 ILE A C 1
ATOM 2016 O O . ILE A 1 259 ? -9.559 -4.991 28.457 1.00 88.62 259 ILE A O 1
ATOM 2020 N N . HIS A 1 260 ? -9.564 -3.170 29.769 1.00 89.75 260 HIS A N 1
ATOM 2021 C CA . HIS A 1 260 ? -10.867 -3.458 30.365 1.00 89.75 260 HIS A CA 1
ATOM 2022 C C . HIS A 1 260 ? -11.980 -3.466 29.308 1.00 89.75 260 HIS A C 1
ATOM 2024 O O . HIS A 1 260 ? -12.786 -4.396 29.260 1.00 89.75 260 HIS A O 1
ATOM 2030 N N . THR A 1 261 ? -11.970 -2.479 28.412 1.00 87.56 261 THR A N 1
ATOM 2031 C CA . THR A 1 261 ? -12.903 -2.366 27.288 1.00 87.56 261 THR A CA 1
ATOM 2032 C C . THR A 1 261 ? -12.776 -3.561 26.347 1.00 87.56 261 THR A C 1
ATOM 2034 O O . THR A 1 261 ? -13.783 -4.201 26.062 1.00 87.56 261 THR A O 1
ATOM 2037 N N . LEU A 1 262 ? -11.559 -3.934 25.937 1.00 88.62 262 LEU A N 1
ATOM 2038 C CA . LEU A 1 262 ? -11.306 -5.107 25.090 1.00 88.62 262 LEU A CA 1
ATOM 2039 C C . LEU A 1 262 ? -11.751 -6.414 25.760 1.00 88.62 262 LEU A C 1
ATOM 2041 O O . LEU A 1 262 ? -12.308 -7.288 25.103 1.00 88.62 262 LEU A O 1
ATOM 2045 N N . THR A 1 263 ? -11.583 -6.527 27.080 1.00 92.00 263 THR A N 1
ATOM 2046 C CA . THR A 1 263 ? -12.047 -7.693 27.850 1.00 92.00 263 THR A CA 1
ATOM 2047 C C . THR A 1 263 ? -13.575 -7.805 27.842 1.00 92.00 263 THR A C 1
ATOM 2049 O O . THR A 1 263 ? -14.114 -8.904 27.712 1.00 92.00 263 THR A O 1
ATOM 2052 N N . ASN A 1 264 ? -14.286 -6.681 27.970 1.00 94.00 264 ASN A N 1
ATOM 2053 C CA . ASN A 1 264 ? -15.753 -6.650 27.981 1.00 94.00 264 ASN A CA 1
ATOM 2054 C C . ASN A 1 264 ? -16.371 -6.667 26.572 1.00 94.00 264 ASN A C 1
ATOM 2056 O O . ASN A 1 264 ? -17.529 -7.052 26.407 1.00 94.00 264 ASN A O 1
ATOM 2060 N N . HIS A 1 265 ? -15.605 -6.260 25.562 1.00 94.06 265 HIS A N 1
ATOM 2061 C CA . HIS A 1 265 ? -16.015 -6.157 24.166 1.00 94.06 265 HIS A CA 1
ATOM 2062 C C . HIS A 1 265 ? -14.992 -6.855 23.261 1.00 94.06 265 HIS A C 1
ATOM 2064 O O . HIS A 1 265 ? -14.340 -6.197 22.451 1.00 94.06 265 HIS A O 1
ATOM 2070 N N . PRO A 1 266 ? -14.872 -8.194 23.338 1.00 93.06 266 PRO A N 1
ATOM 2071 C CA . PRO A 1 266 ? -13.842 -8.944 22.614 1.00 93.06 266 PRO A CA 1
ATOM 2072 C C . PRO A 1 266 ? -13.927 -8.788 21.090 1.00 93.06 266 PRO A C 1
ATOM 2074 O O . PRO A 1 266 ? -12.936 -8.981 20.400 1.00 93.06 266 PRO A O 1
ATOM 2077 N N . VAL A 1 267 ? -15.086 -8.383 20.556 1.00 92.00 267 VAL A N 1
ATOM 2078 C CA . VAL A 1 267 ? -15.252 -8.055 19.131 1.00 92.00 267 VAL A CA 1
ATOM 2079 C C . VAL A 1 267 ? -14.345 -6.901 18.671 1.00 92.00 267 VAL A C 1
ATOM 2081 O O . VAL A 1 267 ? -13.933 -6.878 17.520 1.00 92.00 267 VAL A O 1
ATOM 2084 N N . LEU A 1 268 ? -14.000 -5.969 19.567 1.00 90.00 268 LEU A N 1
ATOM 2085 C CA . LEU A 1 268 ? -13.079 -4.859 19.289 1.00 90.00 268 LEU A CA 1
ATOM 2086 C C . LEU A 1 268 ? -11.612 -5.310 19.225 1.00 90.00 268 LEU A C 1
ATOM 2088 O O . LEU A 1 268 ? -10.765 -4.579 18.716 1.00 90.00 268 LEU A O 1
ATOM 2092 N N . GLY A 1 269 ? -11.330 -6.503 19.752 1.00 91.50 269 GLY A N 1
ATOM 2093 C CA . GLY A 1 269 ? -10.048 -7.189 19.665 1.00 91.50 269 GLY A CA 1
ATOM 2094 C C . GLY A 1 269 ? -9.983 -8.187 18.513 1.00 91.50 269 GLY A C 1
ATOM 2095 O O . GLY A 1 269 ? -9.122 -9.046 18.518 1.00 91.50 269 GLY A O 1
ATOM 2096 N N . LEU A 1 270 ? -10.912 -8.166 17.556 1.00 92.62 270 LEU A N 1
ATOM 2097 C CA . LEU A 1 270 ? -10.760 -9.018 16.378 1.00 92.62 270 LEU A CA 1
ATOM 2098 C C . LEU A 1 270 ? -9.650 -8.460 15.477 1.00 92.62 270 LEU A C 1
ATOM 2100 O O . LEU A 1 270 ? -9.601 -7.240 15.308 1.00 92.62 270 LEU A O 1
ATOM 2104 N N . PRO A 1 271 ? -8.785 -9.314 14.901 1.00 94.06 271 PRO A N 1
ATOM 2105 C CA . PRO A 1 271 ? -7.745 -8.861 13.989 1.00 94.06 271 PRO A CA 1
ATOM 2106 C C . PRO A 1 271 ? -8.363 -8.298 12.711 1.00 94.06 271 PRO A C 1
ATOM 2108 O O . PRO A 1 271 ? -9.402 -8.773 12.239 1.00 94.06 271 PRO A O 1
ATOM 2111 N N . CYS A 1 272 ? -7.720 -7.283 12.157 1.00 95.06 272 CYS A N 1
ATOM 2112 C CA . CYS A 1 272 ? -8.036 -6.699 10.863 1.00 95.06 272 CYS A CA 1
ATOM 2113 C C . CYS A 1 272 ? -6.809 -5.987 10.295 1.00 95.06 272 CYS A C 1
ATOM 2115 O O . CYS A 1 272 ? -5.839 -5.754 11.018 1.00 95.06 272 CYS A O 1
ATOM 2117 N N . LEU A 1 273 ? -6.857 -5.620 9.014 1.00 95.38 273 LEU A N 1
ATOM 2118 C CA . LEU A 1 273 ? -5.815 -4.772 8.454 1.00 95.38 273 LEU A CA 1
ATOM 2119 C C . LEU A 1 273 ? -6.066 -3.323 8.838 1.00 95.38 273 LEU A C 1
ATOM 2121 O O . LEU A 1 273 ? -7.091 -2.743 8.484 1.00 95.38 273 LEU A O 1
ATOM 2125 N N . VAL A 1 274 ? -5.099 -2.742 9.529 1.00 94.81 274 VAL A N 1
ATOM 2126 C CA . VAL A 1 274 ? -5.103 -1.345 9.942 1.00 94.81 274 VAL A CA 1
ATOM 2127 C C . VAL A 1 274 ? -4.074 -0.602 9.112 1.00 94.81 274 VAL A C 1
ATOM 2129 O O . VAL A 1 274 ? -2.898 -0.952 9.138 1.00 94.81 274 VAL A O 1
ATOM 2132 N N . GLN A 1 275 ? -4.535 0.406 8.375 1.00 92.56 275 GLN A N 1
ATOM 2133 C CA . GLN A 1 275 ? -3.689 1.348 7.651 1.00 92.56 275 GLN A CA 1
ATOM 2134 C C . GLN A 1 275 ? -3.367 2.521 8.582 1.00 92.56 275 GLN A C 1
ATOM 2136 O O . GLN A 1 275 ? -4.240 3.348 8.862 1.00 92.56 275 GLN A O 1
ATOM 2141 N N . GLU A 1 276 ? -2.142 2.545 9.118 1.00 89.00 276 GLU A N 1
ATOM 2142 C CA . GLU A 1 276 ? -1.691 3.632 9.996 1.00 89.00 276 GLU A CA 1
ATOM 2143 C C . GLU A 1 276 ? -1.448 4.910 9.177 1.00 89.00 276 GLU A C 1
ATOM 2145 O O . GLU A 1 276 ? -1.939 5.968 9.570 1.00 89.00 276 GLU A O 1
ATOM 2150 N N . ASP A 1 277 ? -0.820 4.794 8.000 1.00 87.81 277 ASP A N 1
ATOM 2151 C CA . ASP A 1 277 ? -0.660 5.895 7.038 1.00 87.81 277 ASP A CA 1
ATOM 2152 C C . ASP A 1 277 ? -1.846 5.974 6.061 1.00 87.81 277 ASP A C 1
ATOM 2154 O O . ASP A 1 277 ? -1.799 5.575 4.888 1.00 87.81 277 ASP A O 1
ATOM 2158 N N . PHE A 1 278 ? -2.990 6.408 6.592 1.00 88.62 278 PHE A N 1
ATOM 2159 C CA . PHE A 1 278 ? -4.197 6.595 5.797 1.00 88.62 278 PHE A CA 1
ATOM 2160 C C . PHE A 1 278 ? -4.268 8.032 5.274 1.00 88.62 278 PHE A C 1
ATOM 2162 O O . PHE A 1 278 ? -4.925 8.879 5.869 1.00 88.62 278 PHE A O 1
ATOM 2169 N N . ALA A 1 279 ? -3.605 8.298 4.149 1.00 88.88 279 ALA A N 1
ATOM 2170 C CA . ALA A 1 279 ? -3.601 9.600 3.479 1.00 88.88 279 ALA A CA 1
ATOM 2171 C C . ALA A 1 279 ? -4.309 9.548 2.114 1.00 88.88 279 ALA A C 1
ATOM 2173 O O . ALA A 1 279 ? -4.279 8.532 1.413 1.00 88.88 279 ALA A O 1
ATOM 2174 N N . PHE A 1 280 ? -4.938 10.648 1.691 1.00 90.31 280 PHE A N 1
ATOM 2175 C CA . PHE A 1 280 ? -5.525 10.762 0.352 1.00 90.31 280 PHE A CA 1
ATOM 2176 C C . PHE A 1 280 ? -4.473 10.727 -0.758 1.00 90.31 280 PHE A C 1
ATOM 2178 O O . PHE A 1 280 ? -4.770 10.241 -1.849 1.00 90.31 280 PHE A O 1
ATOM 2185 N N . SER A 1 281 ? -3.258 11.200 -0.498 1.00 86.94 281 SER A N 1
ATOM 2186 C CA . SER A 1 281 ? -2.123 11.076 -1.429 1.00 86.94 281 SER A CA 1
ATOM 2187 C C . SER A 1 281 ? -1.786 9.616 -1.782 1.00 86.94 281 SER A C 1
ATOM 2189 O O . SER A 1 281 ? -1.271 9.329 -2.864 1.00 86.94 281 SER A O 1
ATOM 2191 N N . ASN A 1 282 ? -2.157 8.672 -0.911 1.00 91.88 282 ASN A N 1
ATOM 2192 C CA . ASN A 1 282 ? -1.972 7.236 -1.102 1.00 91.88 282 ASN A CA 1
ATOM 2193 C C . ASN A 1 282 ? -3.173 6.566 -1.798 1.00 91.88 282 ASN A C 1
ATOM 2195 O O . ASN A 1 282 ? -3.272 5.338 -1.843 1.00 91.88 282 ASN A O 1
ATOM 2199 N N . ILE A 1 283 ? -4.096 7.344 -2.379 1.00 94.44 283 ILE A N 1
ATOM 2200 C CA . ILE A 1 283 ? -5.309 6.836 -3.028 1.00 94.44 283 ILE A CA 1
ATOM 2201 C C . ILE A 1 283 ? -5.441 7.408 -4.439 1.00 94.44 283 ILE A C 1
ATOM 2203 O O . ILE A 1 283 ? -5.433 8.617 -4.667 1.00 94.44 283 ILE A O 1
ATOM 2207 N N . LEU A 1 284 ? -5.639 6.516 -5.408 1.00 95.12 284 LEU A N 1
ATOM 2208 C CA . LEU A 1 284 ? -5.901 6.863 -6.800 1.00 95.12 284 LEU A CA 1
ATOM 2209 C C . LEU A 1 284 ? -7.373 6.653 -7.143 1.00 95.12 284 LEU A C 1
ATOM 2211 O O . LEU A 1 284 ? -7.934 5.586 -6.879 1.00 95.12 284 LEU A O 1
ATOM 2215 N N . LEU A 1 285 ? -7.978 7.634 -7.809 1.00 97.56 285 LEU A N 1
ATOM 2216 C CA . LEU A 1 285 ? -9.373 7.608 -8.243 1.00 97.56 285 LEU A CA 1
ATOM 2217 C C . LEU A 1 285 ? -9.502 7.493 -9.762 1.00 97.56 285 LEU A C 1
ATOM 2219 O O . LEU A 1 285 ? -8.656 7.955 -10.528 1.00 97.56 285 LEU A O 1
ATOM 2223 N N . ASP A 1 286 ? -10.614 6.928 -10.215 1.00 97.62 286 ASP A N 1
ATOM 2224 C CA . ASP A 1 286 ? -11.060 7.037 -11.597 1.00 97.62 286 ASP A CA 1
ATOM 2225 C C . ASP A 1 286 ? -11.533 8.477 -11.881 1.00 97.62 286 ASP A C 1
ATOM 2227 O O . ASP A 1 286 ? -12.424 8.969 -11.187 1.00 97.62 286 ASP A O 1
ATOM 2231 N N . PRO A 1 287 ? -11.001 9.165 -12.908 1.00 96.19 287 PRO A N 1
ATOM 2232 C CA . PRO A 1 287 ? -11.273 10.587 -13.137 1.00 96.19 287 PRO A CA 1
ATOM 2233 C C . PRO A 1 287 ? -12.726 10.902 -13.507 1.00 96.19 287 PRO A C 1
ATOM 2235 O O . PRO A 1 287 ? -13.124 12.063 -13.468 1.00 96.19 287 PRO A O 1
ATOM 2238 N N . VAL A 1 288 ? -13.511 9.904 -13.925 1.00 96.12 288 VAL A N 1
ATOM 2239 C CA . VAL A 1 288 ? -14.894 10.103 -14.378 1.00 96.12 288 VAL A CA 1
ATOM 2240 C C . VAL A 1 288 ? -15.875 9.740 -13.272 1.00 96.12 288 VAL A C 1
ATOM 2242 O O . VAL A 1 288 ? -16.823 10.473 -12.996 1.00 96.12 288 VAL A O 1
ATOM 2245 N N . THR A 1 289 ? -15.673 8.580 -12.657 1.00 97.69 289 THR A N 1
ATOM 2246 C CA . THR A 1 289 ? -16.591 8.030 -11.656 1.00 97.69 289 THR A CA 1
ATOM 2247 C C . THR A 1 289 ? -16.251 8.460 -10.235 1.00 97.69 289 THR A C 1
ATOM 2249 O O . THR A 1 289 ? -17.137 8.403 -9.385 1.00 97.69 289 THR A O 1
ATOM 2252 N N . LEU A 1 290 ? -15.010 8.906 -9.999 1.00 97.56 290 LEU A N 1
ATOM 2253 C CA . LEU A 1 290 ? -14.422 9.199 -8.687 1.00 97.56 290 LEU A CA 1
ATOM 2254 C C . LEU A 1 290 ? -14.383 7.996 -7.737 1.00 97.56 290 LEU A C 1
ATOM 2256 O O . LEU A 1 290 ? -14.215 8.163 -6.534 1.00 97.56 290 LEU A O 1
ATOM 2260 N N . LYS A 1 291 ? -14.520 6.782 -8.277 1.00 98.06 291 LYS A N 1
ATOM 2261 C CA . LYS A 1 291 ? -14.323 5.548 -7.517 1.00 98.06 291 LYS A CA 1
ATOM 2262 C C . LYS A 1 291 ? -12.847 5.252 -7.341 1.00 98.06 291 LYS A C 1
ATOM 2264 O O . LYS A 1 291 ? -12.044 5.546 -8.229 1.00 98.06 291 LYS A O 1
ATOM 2269 N N . ILE A 1 292 ? -12.505 4.606 -6.239 1.00 97.94 292 ILE A N 1
ATOM 2270 C CA . ILE A 1 292 ? -11.140 4.214 -5.925 1.00 97.94 292 ILE A CA 1
ATOM 2271 C C . ILE A 1 292 ? -10.670 3.146 -6.914 1.00 97.94 292 ILE A C 1
ATOM 2273 O O . ILE A 1 292 ? -11.283 2.090 -7.085 1.00 97.94 292 ILE A O 1
ATOM 2277 N N . LYS A 1 293 ? -9.558 3.447 -7.588 1.00 97.56 293 LYS A N 1
ATOM 2278 C CA . LYS A 1 293 ? -8.861 2.549 -8.514 1.00 97.56 293 LYS A CA 1
ATOM 2279 C C . LYS A 1 293 ? -7.721 1.799 -7.850 1.00 97.56 293 LYS A C 1
ATOM 2281 O O . LYS A 1 293 ? -7.445 0.677 -8.269 1.00 97.56 293 LYS A O 1
ATOM 2286 N N . ALA A 1 294 ? -7.046 2.413 -6.882 1.00 97.31 294 ALA A N 1
ATOM 2287 C CA . ALA A 1 294 ? -5.972 1.770 -6.140 1.00 97.31 294 ALA A CA 1
ATOM 2288 C C . ALA A 1 294 ? -5.665 2.491 -4.823 1.00 97.31 294 ALA A C 1
ATOM 2290 O O . ALA A 1 294 ? -5.651 3.718 -4.784 1.00 97.31 294 ALA A O 1
ATOM 2291 N N . PHE A 1 295 ? -5.335 1.709 -3.800 1.00 96.25 295 PHE A N 1
ATOM 2292 C CA . PHE A 1 295 ? -4.557 2.132 -2.642 1.00 96.25 295 PHE A CA 1
ATOM 2293 C C . PHE A 1 295 ? -3.075 1.878 -2.924 1.00 96.25 295 PHE A C 1
ATOM 2295 O O . PHE A 1 295 ? -2.701 0.813 -3.432 1.00 96.25 295 PHE A O 1
ATOM 2302 N N . LEU A 1 296 ? -2.254 2.875 -2.633 1.00 93.06 296 LEU A N 1
ATOM 2303 C CA . LEU A 1 296 ? -0.800 2.846 -2.693 1.00 93.06 296 LEU A CA 1
ATOM 2304 C C . LEU A 1 296 ? -0.243 2.767 -1.267 1.00 93.06 296 LEU A C 1
ATOM 2306 O O . LEU A 1 296 ? -1.007 2.842 -0.311 1.00 93.06 296 LEU A O 1
ATOM 2310 N N . ASP A 1 297 ? 1.075 2.609 -1.160 1.00 90.31 297 ASP A N 1
ATOM 2311 C CA . ASP A 1 297 ? 1.816 2.830 0.088 1.00 90.31 297 ASP A CA 1
ATOM 2312 C C . ASP A 1 297 ? 1.288 2.048 1.304 1.00 90.31 297 ASP A C 1
ATOM 2314 O O . ASP A 1 297 ? 0.742 2.585 2.261 1.00 90.31 297 ASP A O 1
ATOM 2318 N N . LEU A 1 298 ? 1.377 0.719 1.218 1.00 93.06 298 LEU A N 1
ATOM 2319 C CA . LEU A 1 298 ? 0.858 -0.197 2.241 1.00 93.06 298 LEU A CA 1
ATOM 2320 C C . LEU A 1 298 ? 1.971 -0.792 3.117 1.00 93.06 298 LEU A C 1
ATOM 2322 O O . LEU A 1 298 ? 1.887 -1.952 3.525 1.00 93.06 298 LEU A O 1
ATOM 2326 N N . ASP A 1 299 ? 3.049 -0.048 3.341 1.00 89.75 299 ASP A N 1
ATOM 2327 C CA . ASP A 1 299 ? 4.177 -0.442 4.192 1.00 89.75 299 ASP A CA 1
ATOM 2328 C C . ASP A 1 299 ? 3.935 -0.160 5.690 1.00 89.75 299 ASP A C 1
ATOM 2330 O O . ASP A 1 299 ? 4.499 -0.858 6.537 1.00 89.75 299 ASP A O 1
ATOM 2334 N N . ASP A 1 300 ? 3.014 0.749 6.018 1.00 90.19 300 ASP A N 1
ATOM 2335 C CA . ASP A 1 300 ? 2.462 0.983 7.365 1.00 90.19 300 ASP A CA 1
ATOM 2336 C C . ASP A 1 300 ? 1.051 0.380 7.543 1.00 90.19 300 ASP A C 1
ATOM 2338 O O . ASP A 1 300 ? 0.171 0.911 8.229 1.00 90.19 300 ASP A O 1
ATOM 2342 N N . VAL A 1 301 ? 0.820 -0.771 6.902 1.00 93.38 301 VAL A N 1
ATOM 2343 C CA . VAL A 1 301 ? -0.374 -1.597 7.117 1.00 93.38 301 VAL A CA 1
ATOM 2344 C C . VAL A 1 301 ? -0.019 -2.847 7.917 1.00 93.38 301 VAL A C 1
ATOM 2346 O O . VAL A 1 301 ? 0.854 -3.633 7.533 1.00 93.38 301 VAL A O 1
ATOM 2349 N N . HIS A 1 302 ? -0.758 -3.061 9.003 1.00 94.50 302 HIS A N 1
ATOM 2350 C CA . HIS A 1 302 ? -0.503 -4.114 9.985 1.00 94.50 302 HIS A CA 1
ATOM 2351 C C . HIS A 1 302 ? -1.771 -4.919 10.287 1.00 94.50 302 HIS A C 1
ATOM 2353 O O . HIS A 1 302 ? -2.884 -4.407 10.175 1.00 94.50 302 HIS A O 1
ATOM 2359 N N . ASP A 1 303 ? -1.611 -6.172 10.713 1.00 94.75 303 ASP A N 1
ATOM 2360 C CA . ASP A 1 303 ? -2.687 -6.929 11.350 1.00 94.75 303 ASP A CA 1
ATOM 2361 C C . ASP A 1 303 ? -2.780 -6.500 12.820 1.00 94.75 303 ASP A C 1
ATOM 2363 O O . ASP A 1 303 ? -1.877 -6.759 13.617 1.00 94.75 303 ASP A O 1
ATOM 2367 N N . LEU A 1 304 ? -3.838 -5.773 13.167 1.00 94.00 304 LEU A N 1
ATOM 2368 C CA . LEU A 1 304 ? -4.026 -5.162 14.481 1.00 94.00 304 LEU A CA 1
ATOM 2369 C C . LEU A 1 304 ? -5.475 -5.339 14.962 1.00 94.00 304 LEU A C 1
ATOM 2371 O O . LEU A 1 304 ? -6.374 -5.625 14.163 1.00 94.00 304 LEU A O 1
ATOM 2375 N N . PRO A 1 305 ? -5.742 -5.145 16.268 1.00 92.69 305 PRO A N 1
ATOM 2376 C CA . PRO A 1 305 ? -7.103 -5.136 16.792 1.00 92.69 305 PRO A CA 1
ATOM 2377 C C . PRO A 1 305 ? -7.993 -4.121 16.064 1.00 92.69 305 PRO A C 1
ATOM 2379 O O . PRO A 1 305 ? -7.578 -2.983 15.858 1.00 92.69 305 PRO A O 1
ATOM 2382 N N . PHE A 1 306 ? -9.247 -4.481 15.784 1.00 92.25 306 PHE A N 1
ATOM 2383 C CA . PHE A 1 306 ? -10.245 -3.618 15.135 1.00 92.25 306 PHE A CA 1
ATOM 2384 C C . PHE A 1 306 ? -10.329 -2.205 15.721 1.00 92.25 306 PHE A C 1
ATOM 2386 O O . PHE A 1 306 ? -10.475 -1.235 14.982 1.00 92.25 306 PHE A O 1
ATOM 2393 N N . VAL A 1 307 ? -10.205 -2.060 17.044 1.00 90.06 307 VAL A N 1
ATOM 2394 C CA . VAL A 1 307 ? -10.237 -0.741 17.698 1.00 90.06 307 VAL A CA 1
ATOM 2395 C C . VAL A 1 307 ? -9.124 0.205 17.228 1.00 90.06 307 VAL A C 1
ATOM 2397 O O . VAL A 1 307 ? -9.318 1.416 17.253 1.00 90.06 307 VAL A O 1
ATOM 2400 N N . MET A 1 308 ? -7.987 -0.333 16.777 1.00 89.12 308 MET A N 1
ATOM 2401 C CA . MET A 1 308 ? -6.873 0.438 16.213 1.00 89.12 308 MET A CA 1
ATOM 2402 C C . MET A 1 308 ? -7.136 0.855 14.765 1.00 89.12 308 MET A C 1
ATOM 2404 O O . MET A 1 308 ? -6.516 1.788 14.273 1.00 89.12 308 MET A O 1
ATOM 2408 N N . GLY A 1 309 ? -8.071 0.187 14.090 1.00 87.75 309 GLY A N 1
ATOM 2409 C CA . GLY A 1 309 ? -8.438 0.461 12.708 1.00 87.75 309 GLY A CA 1
ATOM 2410 C C . GLY A 1 309 ? -9.362 1.656 12.514 1.00 87.75 309 GLY A C 1
ATOM 2411 O O . GLY A 1 309 ? -9.647 2.012 11.377 1.00 87.75 309 GLY A O 1
ATOM 2412 N N . ILE A 1 310 ? -9.832 2.285 13.595 1.00 84.38 310 ILE A N 1
ATOM 2413 C CA . ILE A 1 310 ? -10.688 3.474 13.535 1.00 84.38 310 ILE A CA 1
ATOM 2414 C C . ILE A 1 310 ? -9.811 4.684 13.181 1.00 84.38 310 ILE A C 1
ATOM 2416 O O . ILE A 1 310 ? -9.462 5.491 14.041 1.00 84.38 310 ILE A O 1
ATOM 2420 N N . ASN A 1 311 ? -9.447 4.777 11.905 1.00 83.00 311 ASN A N 1
ATOM 2421 C CA . ASN A 1 311 ? -8.668 5.865 11.331 1.00 83.00 311 ASN A CA 1
ATOM 2422 C C . ASN A 1 311 ? -9.457 6.532 10.196 1.00 83.00 311 ASN A C 1
ATOM 2424 O O . ASN A 1 311 ? -10.358 5.938 9.605 1.00 83.00 311 ASN A O 1
ATOM 2428 N N . TYR A 1 312 ? -9.141 7.783 9.898 1.00 81.62 312 TYR A N 1
ATOM 2429 C CA . TYR A 1 312 ? -9.725 8.524 8.786 1.00 81.62 312 TYR A CA 1
ATOM 2430 C C . TYR A 1 312 ? -8.622 9.300 8.072 1.00 81.62 312 TYR A C 1
ATOM 2432 O O . TYR A 1 312 ? -7.617 9.607 8.709 1.00 81.62 312 TYR A O 1
ATOM 2440 N N . PRO A 1 313 ? -8.802 9.616 6.777 1.00 83.25 313 PRO A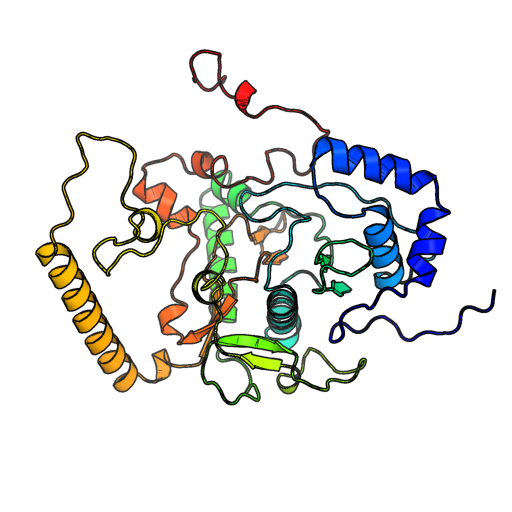 N 1
ATOM 2441 C CA . PRO A 1 313 ? -7.781 10.303 6.005 1.00 83.25 313 PRO A CA 1
ATOM 2442 C C . PRO A 1 313 ? -7.224 11.533 6.707 1.00 83.25 313 PRO A C 1
ATOM 2444 O O . PRO A 1 313 ? -7.998 12.410 7.115 1.00 83.25 313 PRO A O 1
ATOM 2447 N N . GLU A 1 314 ? -5.901 11.593 6.843 1.00 75.94 314 GLU A N 1
ATOM 2448 C CA . GLU A 1 314 ? -5.221 12.619 7.633 1.00 75.94 314 GLU A CA 1
ATOM 2449 C C . GLU A 1 314 ? -5.605 14.033 7.171 1.00 75.94 314 GLU A C 1
ATOM 2451 O O . GLU A 1 314 ? -5.872 14.917 7.993 1.00 75.94 314 GLU A O 1
ATOM 2456 N N . GLU A 1 315 ? -5.777 14.233 5.863 1.00 78.31 315 GLU A N 1
ATOM 2457 C CA . GLU A 1 315 ? -6.126 15.520 5.264 1.00 78.31 315 GLU A CA 1
ATOM 2458 C C . GLU A 1 315 ? -7.516 16.034 5.668 1.00 78.31 315 GLU A C 1
ATOM 2460 O O . GLU A 1 315 ? -7.741 17.248 5.673 1.00 78.31 315 GLU A O 1
ATOM 2465 N N . ILE A 1 316 ? -8.443 15.152 6.066 1.00 74.69 316 ILE A N 1
ATOM 2466 C CA . ILE A 1 316 ? -9.726 15.568 6.656 1.00 74.69 316 ILE A CA 1
ATOM 2467 C C . ILE A 1 316 ? -9.483 16.217 8.024 1.00 74.69 316 ILE A C 1
ATOM 2469 O O . ILE A 1 316 ? -10.117 17.220 8.354 1.00 74.69 316 ILE A O 1
ATOM 2473 N N . SER A 1 317 ? -8.552 15.670 8.811 1.00 66.75 317 SER A N 1
ATOM 2474 C CA . SER A 1 317 ? -8.245 16.151 10.161 1.00 66.75 317 SER A CA 1
ATOM 2475 C C . SER A 1 317 ? -7.464 17.472 10.148 1.00 66.75 317 SER A C 1
ATOM 2477 O O . SER A 1 317 ? -7.786 18.400 10.897 1.00 66.75 317 SER A O 1
ATOM 2479 N N . ILE A 1 318 ? -6.467 17.593 9.262 1.00 63.66 318 ILE A N 1
ATOM 2480 C CA . ILE A 1 318 ? -5.545 18.735 9.252 1.00 63.66 318 ILE A CA 1
ATOM 2481 C C . ILE A 1 318 ? -6.230 19.991 8.701 1.00 63.66 318 ILE A C 1
ATOM 2483 O O . ILE A 1 318 ? -6.012 21.088 9.227 1.00 63.66 318 ILE A O 1
ATOM 2487 N N . ALA A 1 319 ? -7.076 19.857 7.671 1.00 61.12 319 ALA A N 1
ATOM 2488 C CA . ALA A 1 319 ? -7.727 21.006 7.034 1.00 61.12 319 ALA A CA 1
ATOM 2489 C C . ALA A 1 319 ? -8.593 21.777 8.033 1.00 61.12 319 ALA A C 1
ATOM 2491 O O . ALA A 1 319 ? -8.523 23.007 8.110 1.00 61.12 319 ALA A O 1
ATOM 2492 N N . ASP A 1 320 ? -9.366 21.031 8.823 1.00 59.31 320 ASP A N 1
ATOM 2493 C CA . ASP A 1 320 ? -10.275 21.576 9.824 1.00 59.31 320 ASP A CA 1
ATOM 2494 C C . ASP A 1 320 ? -9.500 22.183 11.003 1.00 59.31 320 ASP A C 1
ATOM 2496 O O . ASP A 1 320 ? -9.721 23.337 11.376 1.00 59.31 320 ASP A O 1
ATOM 2500 N N . ALA A 1 321 ? -8.502 21.460 11.528 1.00 56.50 321 ALA A N 1
ATOM 2501 C CA . ALA A 1 321 ? -7.711 21.910 12.673 1.00 56.50 321 ALA A CA 1
ATOM 2502 C C . ALA A 1 321 ? -6.916 23.199 12.400 1.00 56.50 321 ALA A C 1
ATOM 2504 O O . ALA A 1 321 ? -6.727 24.017 13.304 1.00 56.50 321 ALA A O 1
ATOM 2505 N N . GLN A 1 322 ? -6.444 23.396 11.166 1.00 55.94 322 GLN A N 1
ATOM 2506 C CA . GLN A 1 322 ? -5.631 24.559 10.800 1.00 55.94 322 GLN A CA 1
ATOM 2507 C C . GLN A 1 322 ? -6.455 25.711 10.202 1.00 55.94 322 GLN A C 1
ATOM 2509 O O . GLN A 1 322 ? -5.889 26.758 9.878 1.00 55.94 322 GLN A O 1
ATOM 2514 N N . GLY A 1 323 ? -7.780 25.550 10.056 1.00 60.03 323 GLY A N 1
ATOM 2515 C CA . GLY A 1 323 ? -8.652 26.538 9.407 1.00 60.03 323 GLY A CA 1
ATOM 2516 C C . GLY A 1 323 ? -8.196 26.876 7.984 1.00 60.03 323 GLY A C 1
ATOM 2517 O O . GLY A 1 323 ? -8.406 27.992 7.497 1.00 60.03 323 GLY A O 1
ATOM 2518 N N . LEU A 1 324 ? -7.493 25.938 7.354 1.00 56.91 324 LEU A N 1
ATOM 2519 C CA . LEU A 1 324 ? -6.834 26.140 6.083 1.00 56.91 324 LEU A CA 1
ATOM 2520 C C . LEU A 1 324 ? -7.815 25.860 4.941 1.00 56.91 324 LEU A C 1
ATOM 2522 O O . LEU A 1 324 ? -8.632 24.941 5.029 1.00 56.91 324 LEU A O 1
ATOM 2526 N N . PRO A 1 325 ? -7.744 26.610 3.826 1.00 60.19 325 PRO A N 1
ATOM 2527 C CA . PRO A 1 325 ? -8.438 26.214 2.613 1.00 60.19 325 PRO A CA 1
ATOM 2528 C C . PRO A 1 325 ? -7.980 24.805 2.231 1.00 60.19 325 PRO A C 1
ATOM 2530 O O . PRO A 1 325 ? -6.776 24.561 2.159 1.00 60.19 325 PRO A O 1
ATOM 2533 N N . VAL A 1 326 ? -8.927 23.906 1.964 1.00 55.03 326 VAL A N 1
ATOM 2534 C CA . VAL A 1 326 ? -8.683 22.475 1.692 1.00 55.03 326 VAL A CA 1
ATOM 2535 C C . VAL A 1 326 ? -7.550 22.262 0.666 1.00 55.03 326 VAL A C 1
ATOM 2537 O O . VAL A 1 326 ? -6.676 21.434 0.876 1.00 55.03 326 VAL A O 1
ATOM 2540 N N . GLY A 1 327 ? -7.449 23.114 -0.363 1.00 54.19 327 GLY A N 1
ATOM 2541 C CA . GLY A 1 327 ? -6.378 23.055 -1.374 1.00 54.19 327 GLY A CA 1
ATOM 2542 C C . GLY A 1 327 ? -4.979 23.539 -0.951 1.00 54.19 327 GLY A C 1
ATOM 2543 O O . GLY A 1 327 ? -4.104 23.638 -1.803 1.00 54.19 327 GLY A O 1
ATOM 2544 N N . SER A 1 328 ? -4.747 23.900 0.314 1.00 55.53 328 SER A N 1
ATOM 2545 C CA . SER A 1 328 ? -3.420 24.327 0.804 1.00 55.53 328 SER A CA 1
ATOM 2546 C C . SER A 1 328 ? -2.601 23.203 1.445 1.00 55.53 328 SER A C 1
ATOM 2548 O O . SER A 1 328 ? -1.399 23.379 1.649 1.00 55.53 328 SER A O 1
ATOM 2550 N N . LEU A 1 329 ? -3.223 22.050 1.711 1.00 51.00 329 LEU A N 1
ATOM 2551 C CA . LEU A 1 329 ? -2.557 20.873 2.274 1.00 51.00 329 LEU A CA 1
ATOM 2552 C C . LEU A 1 329 ? -1.768 20.078 1.242 1.00 51.00 329 LEU A C 1
ATOM 2554 O O . LEU A 1 329 ? -0.693 19.585 1.573 1.00 51.00 329 LEU A O 1
ATOM 2558 N N . SER A 1 330 ? -2.230 20.047 -0.013 1.00 50.12 330 SER A N 1
ATOM 2559 C CA . SER A 1 330 ? -1.570 19.282 -1.078 1.00 50.12 330 SER A CA 1
ATOM 2560 C C . SER A 1 330 ? -0.092 19.672 -1.240 1.00 50.12 330 SER A C 1
ATOM 2562 O O . SER A 1 330 ? 0.760 18.834 -1.490 1.00 50.12 330 SER A O 1
ATOM 2564 N N . ILE A 1 331 ? 0.258 20.934 -0.963 1.00 47.88 331 ILE A N 1
ATOM 2565 C CA . ILE A 1 331 ? 1.610 21.481 -1.139 1.00 47.88 331 ILE A CA 1
ATOM 2566 C C . ILE A 1 331 ? 2.613 20.995 -0.069 1.00 47.88 331 ILE A C 1
ATOM 2568 O O . ILE A 1 331 ? 3.820 21.099 -0.294 1.00 47.88 331 ILE A O 1
ATOM 2572 N N . ARG A 1 332 ? 2.171 20.493 1.097 1.00 44.34 332 ARG A N 1
ATOM 2573 C CA . ARG A 1 332 ? 3.080 20.253 2.238 1.00 44.34 332 ARG A CA 1
ATOM 2574 C C . ARG A 1 332 ? 3.739 18.875 2.280 1.00 44.34 332 ARG A C 1
ATOM 2576 O O . ARG A 1 332 ? 4.884 18.811 2.716 1.00 44.34 332 ARG A O 1
ATOM 2583 N N . GLU A 1 333 ? 3.092 17.818 1.798 1.00 44.91 333 GLU A N 1
ATOM 2584 C CA . GLU A 1 333 ? 3.553 16.432 2.039 1.00 44.91 333 GLU A CA 1
ATOM 2585 C C . GLU A 1 333 ? 3.998 15.668 0.787 1.00 44.91 333 GLU A C 1
ATOM 2587 O O . GLU A 1 333 ? 4.194 14.457 0.801 1.00 44.91 333 GLU A O 1
ATOM 2592 N N . GLY A 1 334 ? 4.307 16.398 -0.285 1.00 43.00 334 GLY A N 1
ATOM 2593 C CA . GLY A 1 334 ? 4.834 15.798 -1.509 1.00 43.00 334 GLY A CA 1
ATOM 2594 C C . GLY A 1 334 ? 3.742 15.426 -2.500 1.00 43.00 334 GLY A C 1
ATOM 2595 O O . GLY A 1 334 ? 3.773 14.321 -3.034 1.00 43.00 334 GLY A O 1
ATOM 2596 N N . ASP A 1 335 ? 2.839 16.381 -2.771 1.00 41.81 335 ASP A N 1
ATOM 2597 C CA . ASP A 1 335 ? 1.941 16.378 -3.932 1.00 41.81 335 ASP A CA 1
ATOM 2598 C C . ASP A 1 335 ? 2.641 15.734 -5.136 1.00 41.81 335 ASP A C 1
ATOM 2600 O O . ASP A 1 335 ? 3.732 16.168 -5.548 1.00 41.81 335 ASP A O 1
ATOM 2604 N N . PHE A 1 336 ? 1.993 14.749 -5.754 1.00 45.06 336 PHE A N 1
ATOM 2605 C CA . PHE A 1 336 ? 2.243 14.431 -7.152 1.00 45.06 336 PHE A CA 1
ATOM 2606 C C . PHE A 1 336 ? 1.763 15.660 -7.935 1.00 45.06 336 PHE A C 1
ATOM 2608 O O . PHE A 1 336 ? 0.612 15.706 -8.349 1.00 45.06 336 PHE A O 1
ATOM 2615 N N . GLY A 1 337 ? 2.616 16.694 -8.011 1.00 40.34 337 GLY A N 1
ATOM 2616 C CA . GLY A 1 337 ? 2.243 18.077 -8.326 1.00 40.34 337 GLY A CA 1
ATOM 2617 C C . GLY A 1 337 ? 1.338 18.249 -9.548 1.00 40.34 337 GLY A C 1
ATOM 2618 O O . GLY A 1 337 ? 1.169 17.339 -10.343 1.00 40.34 337 GLY A O 1
ATOM 2619 N N . ARG A 1 338 ? 0.779 19.460 -9.709 1.00 39.75 338 ARG A N 1
ATOM 2620 C CA . ARG A 1 338 ? -0.351 19.845 -10.599 1.00 39.75 338 ARG A CA 1
ATOM 2621 C C . ARG A 1 338 ? -0.496 19.153 -11.950 1.00 39.75 338 ARG A C 1
ATOM 2623 O O . ARG A 1 338 ? -1.625 19.042 -12.434 1.00 39.75 338 ARG A O 1
ATOM 2630 N N . ASP A 1 339 ? 0.588 18.684 -12.522 1.00 43.53 339 ASP A N 1
ATOM 2631 C CA . ASP A 1 339 ? 0.591 17.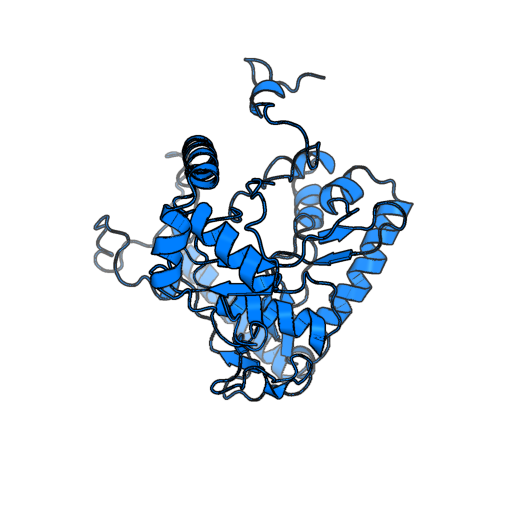882 -13.712 1.00 43.53 339 ASP A CA 1
ATOM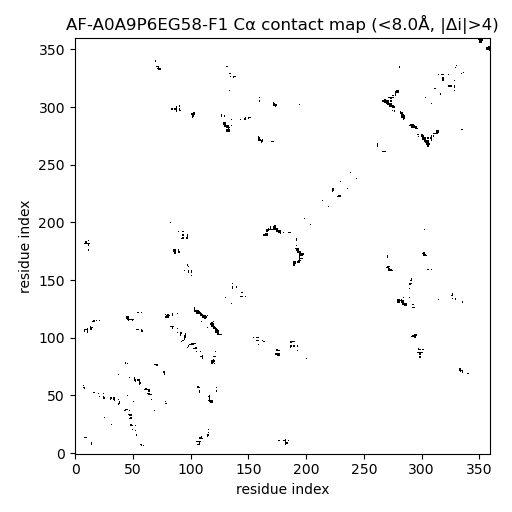 2632 C C . ASP A 1 339 ? 1.110 16.478 -13.329 1.00 43.53 339 ASP A C 1
ATOM 2634 O O . ASP A 1 339 ? 2.267 16.286 -12.993 1.00 43.53 339 ASP A O 1
ATOM 2638 N N . PHE A 1 340 ? 0.284 15.443 -13.348 1.00 37.50 340 PHE A N 1
ATOM 2639 C CA . PHE A 1 340 ? 0.812 14.079 -13.366 1.00 37.50 340 PHE A CA 1
ATOM 2640 C C . PHE A 1 340 ? 0.601 13.532 -14.776 1.00 37.50 340 PHE A C 1
ATOM 2642 O O . PHE A 1 340 ? -0.534 13.200 -15.126 1.00 37.50 340 PHE A O 1
ATOM 2649 N N . PRO A 1 341 ? 1.654 13.479 -15.615 1.00 41.44 341 PRO A N 1
ATOM 2650 C CA . PRO A 1 341 ? 2.973 14.130 -15.456 1.00 41.44 341 PRO A CA 1
ATOM 2651 C C . PRO A 1 341 ? 3.004 15.519 -16.151 1.00 41.44 341 PRO A C 1
ATOM 2653 O O . PRO A 1 341 ? 2.328 15.620 -17.179 1.00 41.44 341 PRO A O 1
ATOM 2656 N N . PRO A 1 342 ? 3.827 16.559 -15.830 1.00 37.38 342 PRO A N 1
ATOM 2657 C CA . PRO A 1 342 ? 4.305 17.397 -16.914 1.00 37.38 342 PRO A CA 1
ATOM 2658 C C . PRO A 1 342 ? 5.763 17.077 -17.227 1.00 37.38 342 PRO A C 1
ATOM 2660 O O . PRO A 1 342 ? 6.529 16.451 -16.490 1.00 37.38 342 PRO A O 1
ATOM 2663 N N . SER A 1 343 ? 6.188 17.642 -18.338 1.00 34.97 343 SER A N 1
ATOM 2664 C CA . SER A 1 343 ? 7.577 17.996 -18.552 1.00 34.97 343 SER A CA 1
ATOM 2665 C C . SER A 1 343 ? 8.250 18.563 -17.299 1.00 34.97 343 SER A C 1
ATOM 2667 O O . SER A 1 343 ? 7.704 19.420 -16.610 1.00 34.97 343 SER A O 1
ATOM 2669 N N . ALA A 1 344 ? 9.489 18.129 -17.092 1.00 40.12 344 ALA A N 1
ATOM 2670 C CA . ALA A 1 344 ? 10.436 18.708 -16.161 1.00 40.12 344 ALA A CA 1
ATOM 2671 C C . ALA A 1 344 ? 10.349 20.246 -16.080 1.00 40.12 344 ALA A C 1
ATOM 2673 O O . ALA A 1 344 ? 10.297 20.916 -17.110 1.00 40.12 344 ALA A O 1
ATOM 2674 N N . TYR A 1 345 ? 10.489 20.746 -14.850 1.00 48.25 345 TYR A N 1
ATOM 2675 C CA . TYR A 1 345 ? 10.697 22.142 -14.456 1.00 48.25 345 TYR A CA 1
ATOM 2676 C C . TYR A 1 345 ? 9.436 22.999 -14.303 1.00 48.25 345 TYR A C 1
ATOM 2678 O O . TYR A 1 345 ? 9.126 23.805 -15.170 1.00 48.25 345 TYR A O 1
ATOM 2686 N N . ASP A 1 346 ? 8.879 22.995 -13.091 1.00 36.78 346 ASP A N 1
ATOM 2687 C CA . ASP A 1 346 ? 8.750 24.264 -12.380 1.00 36.78 346 ASP A CA 1
ATOM 2688 C C . ASP A 1 346 ? 9.163 24.116 -10.910 1.00 36.78 346 ASP A C 1
ATOM 2690 O O . ASP A 1 346 ? 8.833 23.161 -10.212 1.00 36.78 346 ASP A O 1
ATOM 2694 N N . ASP A 1 347 ? 10.005 25.057 -10.501 1.00 45.59 347 ASP A N 1
ATOM 2695 C CA . ASP A 1 347 ? 10.575 25.224 -9.171 1.00 45.59 347 ASP A CA 1
ATOM 2696 C C . ASP A 1 347 ? 9.467 25.667 -8.193 1.00 45.59 347 ASP A C 1
ATOM 2698 O O . ASP A 1 347 ? 8.824 26.689 -8.464 1.00 45.59 347 ASP A O 1
ATOM 2702 N N . PRO A 1 348 ? 9.229 24.972 -7.061 1.00 43.66 348 PRO A N 1
ATOM 2703 C CA . PRO A 1 348 ? 8.233 25.390 -6.070 1.00 43.66 348 PRO A CA 1
ATOM 2704 C C . PRO A 1 348 ? 8.482 26.809 -5.523 1.00 43.66 348 PRO A C 1
ATOM 2706 O O . PRO A 1 348 ? 7.548 27.465 -5.062 1.00 43.66 348 PRO A O 1
ATOM 2709 N N . LEU A 1 349 ? 9.699 27.354 -5.668 1.00 41.41 349 LEU A N 1
ATOM 2710 C CA . LEU A 1 349 ? 10.023 28.744 -5.332 1.00 41.41 349 LEU A CA 1
ATOM 2711 C C . LEU A 1 349 ? 9.460 29.780 -6.323 1.00 41.41 349 LEU A C 1
ATOM 2713 O O . LEU A 1 349 ? 9.574 30.976 -6.068 1.00 41.41 349 LEU A O 1
ATOM 2717 N N . ARG A 1 350 ? 8.835 29.375 -7.439 1.00 44.56 350 ARG A N 1
ATOM 2718 C CA . ARG A 1 350 ? 8.155 30.298 -8.373 1.00 44.56 350 ARG A CA 1
ATOM 2719 C C . ARG A 1 350 ? 6.698 30.577 -8.029 1.00 44.56 350 ARG A C 1
ATOM 2721 O O . ARG A 1 350 ? 6.164 31.580 -8.505 1.00 44.56 350 ARG A O 1
ATOM 2728 N N . ALA A 1 351 ? 6.073 29.736 -7.204 1.00 48.12 351 ALA A N 1
ATOM 2729 C CA . ALA A 1 351 ? 4.736 30.005 -6.682 1.00 48.12 351 ALA A CA 1
ATOM 2730 C C . ALA A 1 351 ? 4.736 31.232 -5.761 1.00 48.12 351 ALA A C 1
ATOM 2732 O O . ALA A 1 351 ? 3.708 31.890 -5.626 1.00 48.12 351 ALA A O 1
ATOM 2733 N N . PHE A 1 352 ? 5.895 31.577 -5.194 1.00 45.34 352 PHE A N 1
ATOM 2734 C CA . PHE A 1 352 ? 6.071 32.708 -4.304 1.00 45.34 352 PHE A CA 1
ATOM 2735 C C . PHE A 1 352 ? 6.953 33.785 -4.947 1.00 45.34 352 PHE A C 1
ATOM 2737 O O . PHE A 1 352 ? 7.934 33.503 -5.631 1.00 45.34 352 PHE A O 1
ATOM 2744 N N . ASP A 1 353 ? 6.602 3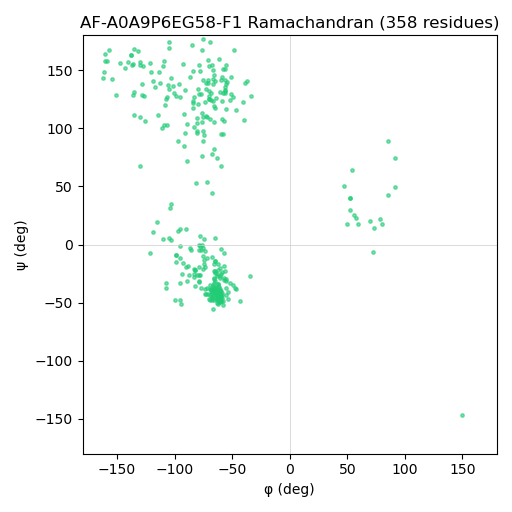5.057 -4.773 1.00 69.38 353 ASP A N 1
ATOM 2745 C CA . ASP A 1 353 ? 7.518 36.140 -5.116 1.00 69.38 353 ASP A CA 1
ATOM 2746 C C . ASP A 1 353 ? 8.722 36.175 -4.152 1.00 69.38 353 ASP A C 1
ATOM 2748 O O . ASP A 1 353 ? 8.777 35.463 -3.151 1.00 69.38 353 ASP A O 1
ATOM 2752 N N . GLN A 1 354 ? 9.701 37.044 -4.422 1.00 56.72 354 GLN A N 1
ATOM 2753 C CA . GLN A 1 354 ? 10.882 37.221 -3.557 1.00 56.72 354 GLN A CA 1
ATOM 2754 C C . GLN A 1 354 ? 10.540 37.669 -2.119 1.00 56.72 354 GLN A C 1
ATOM 2756 O O . GLN A 1 354 ? 11.441 37.829 -1.300 1.00 56.72 354 GLN A O 1
ATOM 2761 N N . LYS A 1 355 ? 9.262 37.918 -1.817 1.00 59.69 355 LYS A N 1
ATOM 2762 C CA . LYS A 1 355 ? 8.748 38.293 -0.502 1.00 59.69 355 LYS A CA 1
ATOM 2763 C C . LYS A 1 355 ? 7.914 37.178 0.142 1.00 59.69 355 LYS A C 1
ATOM 2765 O O . LYS A 1 355 ? 7.362 37.414 1.211 1.00 59.69 355 LYS A O 1
ATOM 2770 N N . GLY A 1 356 ? 7.813 35.999 -0.475 1.00 48.78 356 GLY A N 1
ATOM 2771 C CA . GLY A 1 356 ? 7.048 34.873 0.059 1.00 48.78 356 GLY A CA 1
ATOM 2772 C C . GLY A 1 356 ? 5.537 34.958 -0.180 1.00 48.78 356 GLY A C 1
ATOM 2773 O O . GLY A 1 356 ? 4.793 34.257 0.496 1.00 48.78 356 GLY A O 1
ATOM 2774 N N . ASN A 1 357 ? 5.056 35.793 -1.112 1.00 59.16 357 ASN A N 1
ATOM 2775 C CA . ASN A 1 357 ? 3.626 35.871 -1.440 1.00 59.16 357 ASN A CA 1
ATOM 2776 C C . ASN A 1 357 ? 3.283 35.009 -2.648 1.00 59.16 357 ASN A C 1
ATOM 2778 O O . ASN A 1 357 ? 3.993 35.063 -3.652 1.00 59.16 357 ASN A O 1
ATOM 2782 N N . LEU A 1 358 ? 2.155 34.300 -2.582 1.00 44.03 358 LEU A N 1
ATOM 2783 C CA . LEU A 1 358 ? 1.629 33.530 -3.706 1.00 44.03 358 LEU A CA 1
ATOM 2784 C C . LEU A 1 358 ? 1.379 34.441 -4.920 1.00 44.03 358 LEU A C 1
ATOM 2786 O O . LEU A 1 358 ? 0.652 35.432 -4.827 1.00 44.03 358 LEU A O 1
ATOM 2790 N N . ARG A 1 359 ? 1.986 34.110 -6.062 1.00 45.88 359 ARG A N 1
ATOM 2791 C CA . ARG A 1 359 ? 1.699 34.760 -7.344 1.00 45.88 359 ARG A CA 1
ATOM 2792 C C . ARG A 1 359 ? 0.362 34.225 -7.865 1.00 45.88 359 ARG A C 1
ATOM 2794 O O . ARG A 1 359 ? 0.256 33.033 -8.136 1.00 45.88 359 ARG A O 1
ATOM 2801 N N . GLY A 1 360 ? -0.643 35.101 -7.924 1.00 49.59 360 GLY A N 1
ATOM 2802 C CA . GLY A 1 360 ? -1.978 34.809 -8.462 1.00 49.59 360 GLY A CA 1
ATOM 2803 C C . GLY A 1 360 ? -2.039 34.759 -9.980 1.00 49.59 360 GLY A C 1
ATOM 2804 O O . GLY A 1 360 ? -1.129 35.331 -10.629 1.00 49.59 360 GLY A O 1
#

Mean predicted aligned error: 11.24 Å

Foldseek 3Di:
DDDPCDDAFFLQDAPQDPVVVLVVLVVDPVLVVVQVVCCVVPVLQWDVSLVQVVVCSLVVHPDRDDDDQQFDWPPDDLHDADLQQQLLSQQQLCCCQALVAQAWAWSHWHNDCPGNRNHTHTDTDDDPQWDQQLVQCLPDDPVLVVLLVVLVVVNLVSQLDQTDDADEPDQKATKGADPPDDSPDDSNDNPRIYHDHHDDVVVVPPDDPPDPPPPPPVPDDPCVVVVNDPPDPVVPPPCDPVNVVVVVVVVVVVVVVVVVCCVVVVLQQRWGKAQPQQASSQWIANPPSRHTNHGHDCSRIMGGGSVNNPDDHVLVVPCVVVVHSSVPVCPPGTHSDPDSGDPDDDDPCVCADVVRDGDD

Nearest PDB structures (foldseek):
  3n4v-assembly2_B  TM=6.154E-01  e=2.616E-02  Enterococcus casseliflavus
  6fuc-assembly1_A  TM=4.902E-01  e=2.943E-02  Streptomyces rimosus
  4n57-assembly1_A  TM=5.309E-01  e=6.707E-02  Enterococcus casseliflavus
  4ocv-assembly1_A  TM=5.361E-01  e=2.596E-01  Bifidobacterium longum subsp. infantis ATCC 15697 = JCM 1222 = DSM 20088
  4wh1-assembly1_A  TM=5.186E-01  e=4.959E-01  Bifidobacterium longum subsp. longum JCM 1217